Protein AF-A0AAV4RLZ7-F1 (afdb_monomer)

Sequence (232 aa):
MHTAAGLFAGSQSSSNCAFCNEKNHESKNCKLALNLDLQEKTTLLAKKKCCYRCFKTGHMVRQCTNKIKCSQCQRRHYNVMCPELKPVVSTGSDKLVDKAVENSNGKFNTLANPTCSADVLLQTLVVYLYGNDGSFPVRALIDTGSQKSYITKEAVSKMSYEPIRAEDMIHNLFGGVESKQKHHLYKVYASSFQKDYHCSFEAYDQEKICIDIPTAISGPWTKEIEKKGNIS

Mean predicted aligned error: 19.18 Å

Radius of gyration: 24.54 Å; Cα contacts (8 Å, |Δi|>4): 285; chains: 1; bounding box: 57×51×62 Å

Solvent-accessible surface area (backbone atoms only — not comparable to full-atom values): 15257 Å² total; per-residue (Å²): 137,90,82,89,83,80,90,77,86,67,86,68,80,82,59,50,16,60,73,81,60,44,72,90,50,58,54,84,71,42,70,69,46,58,77,45,56,72,65,57,52,50,50,43,28,54,76,66,51,25,13,81,44,78,62,44,64,94,46,50,63,93,71,56,82,74,90,51,59,15,87,87,79,64,44,74,22,45,58,69,70,41,87,82,57,76,68,93,67,89,79,81,89,87,87,84,79,94,80,80,84,86,89,80,98,70,84,79,81,73,93,68,84,88,59,95,83,61,89,85,77,67,54,69,48,61,29,30,36,52,41,82,76,45,75,48,81,42,78,47,76,56,59,93,87,55,96,72,50,72,40,43,48,67,59,35,65,68,25,60,60,69,68,78,48,74,47,83,43,76,47,80,40,92,91,78,46,74,44,80,46,79,32,39,34,29,81,46,36,39,24,42,76,85,63,84,47,75,52,71,49,68,27,29,49,34,91,70,91,71,73,89,76,75,74,82,73,88,48,83,62,52,63,55,42,54,74,68,70,76,73,133

Secondary structure (DSSP, 8-state):
--------------PPPTTT--SSS-GGG-SHHHHS-HHHHHHHHHHTT--TTT--SSS-GGG-------TTT-SSS-GGG-TTS------------------------------TT---PPEEEEEEEEETTEEEEEEEEE-TT-SS-EEEHHHHHHHTPPPSEEEEEEEEETTTEEEEEEEEEEEEEEEETTSS-EEEEEEEEES-SSSPPPP----HHHHHHHHTT---

Organism: NCBI:txid1538125

Foldseek 3Di:
DDDDDDDDPPPDPQQAALQPRHSPDHVLPDPVLLQDDLVSSVVSLVVVCAAQARRDHDDHVVPDPDPDADPPPRDRHRVSNDPPPDRPDDDDDDDDDDDDDDDDPDPPPAPDDPDPPDDPDFDKAWKWWAAPQGTDIDIDTDDPPDPAAADEPVVCVVRVFDFPDKDWDWDQDPPRDIDTDIWTKTWIWIAHPVNPDIDIDIHTYDNDDHDDDDDPDDDPCVVVCVVVVNDD

pLDDT: mean 72.98, std 20.22, range [27.59, 97.62]

Nearest PDB structures (foldseek):
  6kr4-assembly1_A  TM=3.508E-01  e=2.913E+00  Homo sapiens
  5lt2-assembly1_A  TM=2.073E-01  e=9.394E-01  Homo sapiens
  2nz6-assembly1_A  TM=3.499E-01  e=3.482E+00  Homo sapiens
  6uzt-assembly1_A  TM=2.748E-01  e=2.436E+00  Homo sapiens
  7aor-assembly1_k  TM=1.714E-01  e=2.163E+00  Trypanosoma cruzi

Structure (mmCIF, N/CA/C/O backbone):
data_AF-A0AAV4RLZ7-F1
#
_entry.id   AF-A0AAV4RLZ7-F1
#
loop_
_atom_site.group_PDB
_atom_site.id
_atom_site.type_symbol
_atom_site.label_atom_id
_atom_site.label_alt_id
_atom_site.label_comp_id
_atom_site.label_asym_id
_atom_site.label_entity_id
_atom_site.label_seq_id
_atom_site.pdbx_PDB_ins_code
_atom_site.Cartn_x
_atom_site.Cartn_y
_atom_site.Cartn_z
_atom_site.occupancy
_atom_site.B_iso_or_equiv
_atom_site.auth_seq_id
_atom_site.auth_comp_id
_atom_site.auth_asym_id
_atom_site.auth_atom_id
_atom_site.pdbx_PDB_model_num
ATOM 1 N N . MET A 1 1 ? -29.584 32.633 3.665 1.00 35.50 1 MET A N 1
ATOM 2 C CA . MET A 1 1 ? -30.264 31.324 3.583 1.00 35.50 1 MET A CA 1
ATOM 3 C C . MET A 1 1 ? -29.788 30.466 4.740 1.00 35.50 1 MET A C 1
ATOM 5 O O . MET A 1 1 ? -28.589 30.284 4.892 1.00 35.50 1 MET A O 1
ATOM 9 N N . HIS A 1 2 ? -30.720 30.053 5.597 1.00 34.69 2 HIS A N 1
ATOM 10 C CA . HIS A 1 2 ? -30.481 29.182 6.746 1.00 34.69 2 HIS A CA 1
ATOM 11 C C . HIS A 1 2 ? -30.230 27.741 6.299 1.00 34.69 2 HIS A C 1
ATOM 13 O O . HIS A 1 2 ? -30.956 27.273 5.431 1.00 34.69 2 HIS A O 1
ATOM 19 N N . THR A 1 3 ? -29.341 27.027 6.996 1.00 33.44 3 THR A N 1
ATOM 20 C CA . THR A 1 3 ? -29.704 25.724 7.585 1.00 33.44 3 THR A CA 1
ATOM 21 C C . THR A 1 3 ? -28.740 25.359 8.707 1.00 33.44 3 THR A C 1
ATOM 23 O O . THR A 1 3 ? -27.539 25.218 8.500 1.00 33.44 3 THR A O 1
ATOM 26 N N . ALA A 1 4 ? -29.305 25.224 9.905 1.00 38.59 4 ALA A N 1
ATOM 27 C CA . ALA A 1 4 ? -28.685 24.602 11.058 1.00 38.59 4 ALA A CA 1
ATOM 28 C C . ALA A 1 4 ? -28.768 23.073 10.934 1.00 38.59 4 ALA A C 1
ATOM 30 O O . ALA A 1 4 ? -29.800 22.534 10.543 1.00 38.59 4 ALA A O 1
ATOM 31 N N . ALA A 1 5 ? -27.717 22.387 11.363 1.00 40.09 5 ALA A N 1
ATOM 32 C CA . ALA A 1 5 ? -27.779 21.043 11.924 1.00 40.09 5 ALA A CA 1
ATOM 33 C C . ALA A 1 5 ? -26.877 21.117 13.164 1.00 40.09 5 ALA A C 1
ATOM 35 O O . ALA A 1 5 ? -25.742 21.562 13.072 1.00 40.09 5 ALA A O 1
ATOM 36 N N . GLY A 1 6 ? -27.316 20.859 14.386 1.00 32.59 6 GLY A N 1
ATOM 37 C CA . GLY A 1 6 ? -28.298 19.882 14.820 1.00 32.59 6 GLY A CA 1
ATOM 38 C C . GLY A 1 6 ? -27.637 19.180 16.001 1.00 32.59 6 GLY A C 1
ATOM 39 O O . GLY A 1 6 ? -26.794 18.309 15.827 1.00 32.59 6 GLY A O 1
ATOM 40 N N . LEU A 1 7 ? -27.949 19.677 17.193 1.00 31.95 7 LEU A N 1
ATOM 41 C CA . LEU A 1 7 ? -27.493 19.236 1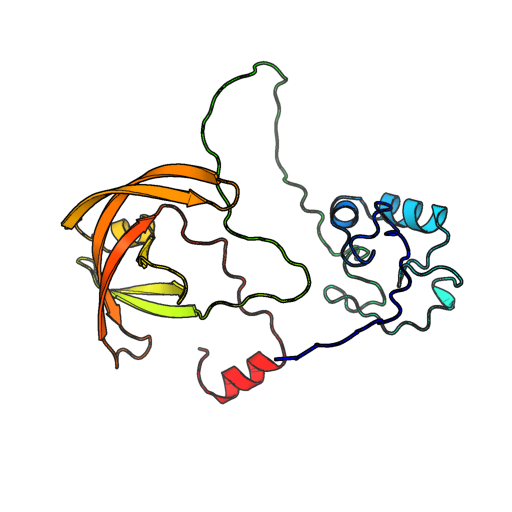8.505 1.00 31.95 7 LEU A CA 1
ATOM 42 C C . LEU A 1 7 ? -27.573 17.705 18.672 1.00 31.95 7 LEU A C 1
ATOM 44 O O . LEU A 1 7 ? -28.664 17.149 18.689 1.00 31.95 7 LEU A O 1
ATOM 48 N N . PHE A 1 8 ? -26.439 17.050 18.930 1.00 34.81 8 PHE A N 1
ATOM 49 C CA . PHE A 1 8 ? -26.409 15.814 19.716 1.00 34.81 8 PHE A CA 1
ATOM 50 C C . PHE A 1 8 ? -25.690 16.098 21.032 1.00 34.81 8 PHE A C 1
ATOM 52 O O . PHE A 1 8 ? -24.512 15.801 21.214 1.00 34.81 8 PHE A O 1
ATOM 59 N N . ALA A 1 9 ? -26.436 16.659 21.983 1.00 36.00 9 ALA A N 1
ATOM 60 C CA . ALA A 1 9 ? -26.130 16.510 23.397 1.00 36.00 9 ALA A CA 1
ATOM 61 C C . ALA A 1 9 ? -26.480 15.070 23.806 1.00 36.00 9 ALA A C 1
ATOM 63 O O . ALA A 1 9 ? -27.465 14.810 24.490 1.00 36.00 9 ALA A O 1
ATOM 64 N N . GLY A 1 10 ? -25.682 14.111 23.335 1.00 31.36 10 GLY A N 1
ATOM 65 C CA . GLY A 1 10 ? -25.599 12.816 23.988 1.00 31.36 10 GLY A CA 1
ATOM 66 C C . GLY A 1 10 ? -24.875 13.051 25.302 1.00 31.36 10 GLY A C 1
ATOM 67 O O . GLY A 1 10 ? -23.730 13.494 25.296 1.00 31.36 10 GLY A O 1
ATOM 68 N N . SER A 1 11 ? -25.549 12.810 26.420 1.00 39.62 11 SER A N 1
ATOM 69 C CA . SER A 1 11 ? -25.012 12.882 27.775 1.00 39.62 11 SER A CA 1
ATOM 70 C C . SER A 1 11 ? -23.837 11.908 27.927 1.00 39.62 11 SER A C 1
ATOM 72 O O . SER A 1 11 ? -23.965 10.802 28.449 1.00 39.62 11 SER A O 1
ATOM 74 N N . GLN A 1 12 ? -22.660 12.302 27.441 1.00 43.75 12 GLN A N 1
ATOM 75 C CA . GLN A 1 12 ? -21.416 11.626 27.746 1.00 43.75 12 GLN A CA 1
ATOM 76 C C . GLN A 1 12 ? -21.111 11.960 29.196 1.00 43.75 12 GLN A C 1
ATOM 78 O O . GLN A 1 12 ? -20.713 13.073 29.530 1.00 43.75 12 GLN A O 1
ATOM 83 N N . SER A 1 13 ? -21.321 10.989 30.079 1.00 43.81 13 SER A N 1
ATOM 84 C CA . SER A 1 13 ? -20.690 10.996 31.388 1.00 43.81 13 SER A CA 1
ATOM 85 C C . SER A 1 13 ? -19.184 11.143 31.160 1.00 43.81 13 SER A C 1
ATOM 87 O O . SER A 1 13 ? -18.512 10.166 30.829 1.00 43.81 13 SER A O 1
ATOM 89 N N . SER A 1 14 ? -18.669 12.366 31.267 1.00 52.28 14 SER A N 1
ATOM 90 C CA . SER A 1 14 ? -17.268 12.716 31.045 1.00 52.28 14 SER A CA 1
ATOM 91 C C . SER A 1 14 ? -16.426 12.229 32.226 1.00 52.28 14 SER A C 1
ATOM 93 O O . SER A 1 14 ? -15.870 13.021 32.989 1.00 52.28 14 SER A O 1
ATOM 95 N N . SER A 1 15 ? -16.404 10.918 32.455 1.00 65.69 15 SER A N 1
ATOM 96 C CA . SER A 1 15 ? -15.531 10.312 33.447 1.00 65.69 15 SER A CA 1
ATOM 97 C C . SER A 1 15 ? -14.136 10.200 32.854 1.00 65.69 15 SER A C 1
ATOM 99 O O . SER A 1 15 ? -13.969 9.609 31.787 1.00 65.69 15 SER A O 1
ATOM 101 N N . ASN A 1 16 ? -13.147 10.735 33.564 1.00 82.81 16 ASN A N 1
ATOM 102 C CA . ASN A 1 16 ? -11.740 10.564 33.230 1.00 82.81 16 ASN A CA 1
ATOM 103 C C . ASN A 1 16 ? -11.408 9.074 33.055 1.00 82.81 16 ASN A C 1
ATOM 105 O O . ASN A 1 16 ? -11.915 8.217 33.785 1.00 82.81 16 ASN A O 1
ATOM 109 N N . CYS A 1 17 ? -10.504 8.775 32.129 1.00 86.50 17 CYS A N 1
ATOM 110 C CA . CYS A 1 17 ? -9.984 7.439 31.918 1.00 86.50 17 CYS A CA 1
ATOM 111 C C . CYS A 1 17 ? -9.436 6.845 33.227 1.00 86.50 17 CYS A C 1
ATOM 113 O O . CYS A 1 17 ? -8.631 7.446 33.952 1.00 86.50 17 CYS A O 1
ATOM 115 N N . ALA A 1 18 ? -9.839 5.610 33.517 1.00 85.81 18 ALA A N 1
ATOM 116 C CA . ALA A 1 18 ? -9.467 4.893 34.728 1.00 85.81 18 ALA A CA 1
ATOM 117 C C . ALA A 1 18 ? -7.972 4.525 34.771 1.00 85.81 18 ALA A C 1
ATOM 119 O O . ALA A 1 18 ? -7.455 4.227 35.844 1.00 85.81 18 ALA A O 1
ATOM 120 N N . PHE A 1 19 ? -7.241 4.667 33.664 1.00 85.94 19 PHE A N 1
ATOM 121 C CA . PHE A 1 19 ? -5.809 4.376 33.591 1.00 85.94 19 PHE A CA 1
ATOM 122 C C . PHE A 1 19 ? -4.955 5.649 33.494 1.00 85.94 19 PHE A C 1
ATOM 124 O O . PHE A 1 19 ? -4.101 5.847 34.349 1.00 85.94 19 PHE A O 1
ATOM 131 N N . CYS A 1 20 ? -5.240 6.560 32.555 1.00 86.25 20 CYS A N 1
ATOM 132 C CA . CYS A 1 20 ? -4.409 7.752 32.311 1.00 86.25 20 CYS A CA 1
ATOM 133 C C . CYS A 1 20 ? -4.987 9.089 32.817 1.00 86.25 20 CYS A C 1
ATOM 135 O O . CYS A 1 20 ? -4.326 10.110 32.700 1.00 86.25 20 CYS A O 1
ATOM 137 N N . ASN A 1 21 ? -6.206 9.106 33.373 1.00 82.50 21 ASN A N 1
ATOM 138 C CA . ASN A 1 21 ? -6.918 10.318 33.820 1.00 82.50 21 ASN A CA 1
ATOM 139 C C . ASN A 1 21 ? -7.313 11.338 32.731 1.00 82.50 21 ASN A C 1
ATOM 141 O O . ASN A 1 21 ? -7.859 12.385 33.073 1.00 82.50 21 ASN A O 1
ATOM 145 N N . GLU A 1 22 ? -7.136 11.041 31.445 1.00 80.06 22 GLU A N 1
ATOM 146 C CA . GLU A 1 22 ? -7.589 11.917 30.353 1.00 80.06 22 GLU A CA 1
ATOM 147 C C . GLU A 1 22 ? -9.090 11.759 30.062 1.00 80.06 22 GLU A C 1
ATOM 149 O O . GLU A 1 22 ? -9.667 10.699 30.301 1.00 80.06 22 GLU A O 1
ATOM 154 N N . LYS A 1 23 ? -9.735 12.795 29.512 1.00 82.44 23 LYS A N 1
ATOM 155 C CA . LYS A 1 23 ? -11.168 12.780 29.139 1.00 82.44 23 LYS A CA 1
ATOM 156 C C . LYS A 1 23 ? -11.420 12.424 27.670 1.00 82.44 23 LYS A C 1
ATOM 158 O O . LYS A 1 2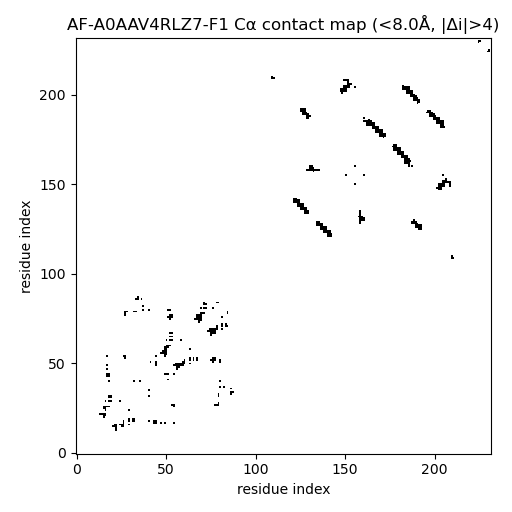3 ? -12.562 12.340 27.239 1.00 82.44 23 LYS A O 1
ATOM 163 N N . ASN A 1 24 ? -10.352 12.211 26.913 1.00 79.69 24 ASN A N 1
ATOM 164 C CA . ASN A 1 24 ? -10.366 12.174 25.451 1.00 79.69 24 ASN A CA 1
ATOM 165 C C . ASN A 1 24 ? -10.800 10.796 24.914 1.00 79.69 24 ASN A C 1
ATOM 167 O O . ASN A 1 24 ? -10.974 10.624 23.712 1.00 79.69 24 ASN A O 1
ATOM 171 N N . HIS A 1 25 ? -10.902 9.791 25.793 1.00 78.56 25 HIS A N 1
ATOM 172 C CA . HIS A 1 25 ? -11.222 8.413 25.439 1.00 78.56 25 HIS A CA 1
ATOM 173 C C . HIS A 1 25 ? -11.849 7.642 26.607 1.00 78.56 25 HIS A C 1
ATOM 175 O O . HIS A 1 25 ? -11.642 7.951 27.781 1.00 78.56 25 HIS A O 1
ATOM 181 N N . GLU A 1 26 ? -12.572 6.570 26.281 1.00 78.38 26 GLU A N 1
ATOM 182 C CA . GLU A 1 26 ? -13.061 5.610 27.271 1.00 78.38 26 GLU A CA 1
ATOM 183 C C . GLU A 1 26 ? -11.930 4.716 27.803 1.00 78.38 26 GLU A C 1
ATOM 185 O O . GLU A 1 26 ? -11.091 4.243 27.039 1.00 78.38 26 GLU A O 1
ATOM 190 N N . SER A 1 27 ? -11.972 4.360 29.093 1.00 83.62 27 SER A N 1
ATOM 191 C CA . SER A 1 27 ? -10.978 3.487 29.747 1.00 83.62 27 SER A CA 1
ATOM 192 C C . SER A 1 27 ? -10.736 2.155 29.024 1.00 83.62 27 SER A C 1
ATOM 194 O O . SER A 1 27 ? -9.627 1.633 29.058 1.00 83.62 27 SER A O 1
ATOM 196 N N . LYS A 1 28 ? -11.755 1.613 28.339 1.00 79.25 28 LYS A N 1
ATOM 197 C CA . LYS A 1 28 ? -11.648 0.376 27.544 1.00 79.25 28 LYS A CA 1
ATOM 198 C C . LYS A 1 28 ? -10.693 0.486 26.346 1.00 79.25 28 LYS A C 1
ATOM 200 O O . LYS A 1 28 ? -10.210 -0.541 25.885 1.00 79.25 28 LYS A O 1
ATOM 205 N N . ASN A 1 29 ? -10.395 1.712 25.914 1.00 76.88 29 ASN A N 1
ATOM 206 C CA . ASN A 1 29 ? -9.559 2.052 24.762 1.00 76.88 29 ASN A CA 1
ATOM 207 C C . ASN A 1 29 ? -8.244 2.753 25.170 1.00 76.88 29 ASN A C 1
ATOM 209 O O . ASN A 1 29 ? -7.604 3.396 24.340 1.00 76.88 29 ASN A O 1
ATOM 213 N N . CYS A 1 30 ? -7.844 2.696 26.447 1.00 80.94 30 CYS A N 1
ATOM 214 C CA . CYS A 1 30 ? -6.651 3.403 26.911 1.00 80.94 30 CYS A CA 1
ATOM 215 C C . CYS A 1 30 ? -5.357 2.738 26.417 1.00 80.94 30 CYS A C 1
ATOM 217 O O . CYS A 1 30 ? -5.070 1.596 26.771 1.00 80.94 30 CYS A O 1
ATOM 219 N N . LYS A 1 31 ? -4.536 3.484 25.662 1.00 79.75 31 LYS A N 1
ATOM 220 C CA . LYS A 1 31 ? -3.241 3.005 25.144 1.00 79.75 31 LYS A CA 1
ATOM 221 C C . LYS A 1 31 ? -2.228 2.721 26.254 1.00 79.75 31 LYS A C 1
ATOM 223 O O . LYS A 1 31 ? -1.553 1.701 26.196 1.00 79.75 31 LYS A O 1
ATOM 228 N N . LEU A 1 32 ? -2.171 3.561 27.295 1.00 80.81 32 LEU A N 1
ATOM 229 C CA . LEU A 1 32 ? -1.295 3.305 28.449 1.00 80.81 32 LEU A CA 1
ATOM 230 C C . LEU A 1 32 ? -1.629 1.965 29.104 1.00 80.81 32 LEU A C 1
ATOM 232 O O . LEU A 1 32 ? -0.739 1.199 29.446 1.00 80.81 32 LEU A O 1
ATOM 236 N N . ALA A 1 33 ? -2.916 1.639 29.201 1.00 77.62 33 ALA A N 1
ATOM 237 C CA . ALA A 1 33 ? -3.362 0.390 29.794 1.00 77.62 33 ALA A CA 1
ATOM 238 C C . ALA A 1 33 ? -2.988 -0.854 28.975 1.00 77.62 33 ALA A C 1
ATOM 240 O O . ALA A 1 33 ? -3.063 -1.950 29.515 1.00 77.62 33 ALA A O 1
ATOM 241 N N . LEU A 1 34 ? -2.590 -0.736 27.704 1.00 75.00 34 LEU A N 1
ATOM 242 C CA . LEU A 1 34 ? -2.058 -1.868 26.933 1.00 75.00 34 LEU A CA 1
ATOM 243 C C . LEU A 1 34 ? -0.610 -2.197 27.316 1.00 75.00 34 LEU A C 1
ATOM 245 O O . LEU A 1 34 ? -0.244 -3.367 27.280 1.00 75.00 34 LEU A O 1
ATOM 249 N N . ASN A 1 35 ? 0.162 -1.187 27.726 1.00 73.31 35 ASN A N 1
ATOM 250 C CA . ASN A 1 35 ? 1.583 -1.317 28.059 1.00 73.31 35 ASN A CA 1
ATOM 251 C C . ASN A 1 35 ? 1.844 -1.615 29.542 1.00 73.31 35 ASN A C 1
ATOM 253 O O . ASN A 1 35 ? 2.959 -1.978 29.894 1.00 73.31 35 ASN A O 1
ATOM 257 N N . LEU A 1 36 ? 0.836 -1.452 30.401 1.00 78.31 36 LEU A N 1
ATOM 258 C CA . LEU A 1 36 ? 0.911 -1.849 31.806 1.00 78.31 36 LEU A CA 1
ATOM 259 C C . LEU A 1 36 ? 0.763 -3.363 31.948 1.00 78.31 36 LEU A C 1
ATOM 261 O O . LEU A 1 36 ? 0.051 -4.007 31.165 1.00 78.31 36 LEU A O 1
ATOM 265 N N . ASP A 1 37 ? 1.355 -3.927 32.992 1.00 79.81 37 ASP A N 1
ATOM 266 C CA . ASP A 1 37 ? 1.076 -5.308 33.358 1.00 79.81 37 ASP A CA 1
ATOM 267 C C . ASP A 1 37 ? -0.333 -5.441 33.985 1.00 79.81 37 ASP A C 1
ATOM 269 O O . ASP A 1 37 ? -1.032 -4.464 34.294 1.00 79.81 37 ASP A O 1
ATOM 273 N N . LEU A 1 38 ? -0.827 -6.673 34.127 1.00 78.94 38 LEU A N 1
ATOM 274 C CA . LEU A 1 38 ? -2.163 -6.901 34.685 1.00 78.94 38 LEU A CA 1
ATOM 275 C C . LEU A 1 38 ? -2.257 -6.452 36.157 1.00 78.94 38 LEU A C 1
ATOM 277 O O . LEU A 1 38 ? -3.320 -6.007 36.597 1.00 78.94 38 LEU A O 1
ATOM 281 N N . GLN A 1 39 ? -1.161 -6.531 36.911 1.00 81.62 39 GLN A N 1
ATOM 282 C CA . GLN A 1 39 ? -1.108 -6.166 38.322 1.00 81.62 39 GLN A CA 1
ATOM 283 C C . GLN A 1 39 ? -1.199 -4.642 38.505 1.00 81.62 39 GLN A C 1
ATOM 285 O O . GLN A 1 39 ? -2.026 -4.160 39.282 1.00 81.62 39 GLN A O 1
ATOM 290 N N . GLU A 1 40 ? -0.465 -3.864 37.724 1.00 82.56 40 GLU A N 1
ATOM 291 C CA . GLU A 1 40 ? -0.522 -2.409 37.630 1.00 82.56 40 GLU A CA 1
ATOM 292 C C . GLU A 1 40 ? -1.918 -1.944 37.218 1.00 82.56 40 GLU A C 1
ATOM 294 O O . GLU A 1 40 ? -2.505 -1.076 37.871 1.00 82.56 40 GLU A O 1
ATOM 299 N N . LYS A 1 41 ? -2.520 -2.581 36.203 1.00 86.12 41 LYS A N 1
ATOM 300 C CA . LYS A 1 41 ? -3.906 -2.294 35.796 1.00 86.12 41 LYS A CA 1
ATOM 301 C C . LYS A 1 41 ? -4.886 -2.515 36.941 1.00 86.12 41 LYS A C 1
ATOM 303 O O . LYS A 1 41 ? -5.720 -1.647 37.208 1.00 86.12 41 LYS A O 1
ATOM 308 N N . THR A 1 42 ? -4.800 -3.654 37.632 1.00 85.69 42 THR A N 1
ATOM 309 C CA . THR A 1 42 ? -5.680 -3.928 38.780 1.00 85.69 42 THR A CA 1
ATOM 310 C C . THR A 1 42 ? -5.461 -2.932 39.915 1.00 85.69 42 THR A C 1
ATOM 312 O O . THR A 1 42 ? -6.439 -2.460 40.491 1.00 85.69 42 THR A O 1
ATOM 315 N N . THR A 1 43 ? -4.217 -2.522 40.168 1.00 86.38 43 THR A N 1
ATOM 316 C CA . THR A 1 43 ? -3.863 -1.536 41.199 1.00 86.38 43 THR A CA 1
ATOM 317 C C . THR A 1 43 ? -4.443 -0.156 40.883 1.00 86.38 43 THR A C 1
ATOM 319 O O . THR A 1 43 ? -5.045 0.480 41.751 1.00 86.38 43 THR A O 1
ATOM 322 N N . LEU A 1 44 ? -4.347 0.300 39.630 1.00 87.00 44 LEU A N 1
ATOM 323 C CA . LEU A 1 44 ? -4.927 1.573 39.189 1.00 87.00 44 LEU A CA 1
ATOM 324 C C . LEU A 1 44 ? -6.453 1.584 39.311 1.00 87.00 44 LEU A C 1
ATOM 326 O O . LEU A 1 44 ? -7.035 2.555 39.805 1.00 87.00 44 LEU A O 1
ATOM 330 N N . LEU A 1 45 ? -7.108 0.494 38.906 1.00 87.62 45 LEU A N 1
ATOM 331 C CA . LEU A 1 45 ? -8.558 0.362 39.024 1.00 87.62 45 LEU A CA 1
ATOM 332 C C . LEU A 1 45 ? -9.005 0.260 40.489 1.00 87.62 45 LEU A C 1
ATOM 334 O O . LEU A 1 45 ? -10.030 0.843 40.845 1.00 87.62 45 LEU A O 1
ATOM 338 N N . ALA A 1 46 ? -8.231 -0.421 41.342 1.00 86.38 46 ALA A N 1
ATOM 339 C CA . ALA A 1 46 ? -8.485 -0.526 42.777 1.00 86.38 46 ALA A CA 1
ATOM 340 C C . ALA A 1 46 ? -8.401 0.848 43.449 1.00 86.38 46 ALA A C 1
ATOM 342 O O . ALA A 1 46 ? -9.323 1.248 44.163 1.00 86.38 46 ALA A O 1
ATOM 343 N N . LYS A 1 47 ? -7.346 1.617 43.141 1.00 87.12 47 LYS A N 1
ATOM 344 C CA . LYS A 1 47 ? -7.141 2.983 43.647 1.00 87.12 47 LYS A CA 1
ATOM 345 C C . LYS A 1 47 ? -8.312 3.904 43.301 1.00 87.12 47 LYS A C 1
ATOM 347 O O . LYS A 1 47 ? -8.700 4.737 44.114 1.00 87.12 47 LYS A O 1
ATOM 352 N N . LYS A 1 48 ? -8.907 3.731 42.117 1.00 84.50 48 LYS A N 1
ATOM 353 C CA . LYS A 1 48 ? -10.067 4.510 41.649 1.00 84.50 48 LYS A CA 1
ATOM 354 C C . LYS A 1 48 ? -11.426 3.893 41.999 1.00 84.50 48 LYS A C 1
ATOM 356 O O . LYS A 1 48 ? -12.450 4.447 41.612 1.00 84.50 48 LYS A O 1
ATOM 361 N N . LYS A 1 49 ? -11.458 2.770 42.731 1.00 85.56 49 LYS A N 1
ATOM 362 C CA . LYS A 1 49 ? -12.681 2.024 43.087 1.00 85.56 49 LYS A CA 1
ATOM 363 C C . LYS A 1 49 ? -13.557 1.699 41.863 1.00 85.56 49 LYS A C 1
ATOM 365 O O . LYS A 1 49 ? -14.787 1.731 41.927 1.00 85.56 49 LYS A O 1
ATOM 370 N N . CYS A 1 50 ? -12.915 1.396 40.737 1.00 88.75 50 CYS A N 1
ATOM 371 C CA . CYS A 1 50 ? -13.578 1.020 39.495 1.00 88.75 50 CYS A CA 1
ATOM 372 C C . CYS A 1 50 ? -13.791 -0.494 39.427 1.00 88.75 50 CYS A C 1
ATOM 374 O O . CYS A 1 50 ? -12.931 -1.288 39.805 1.00 88.75 50 CYS A O 1
ATOM 376 N N . CYS A 1 51 ? -14.913 -0.913 38.849 1.00 86.62 51 CYS A N 1
ATOM 377 C 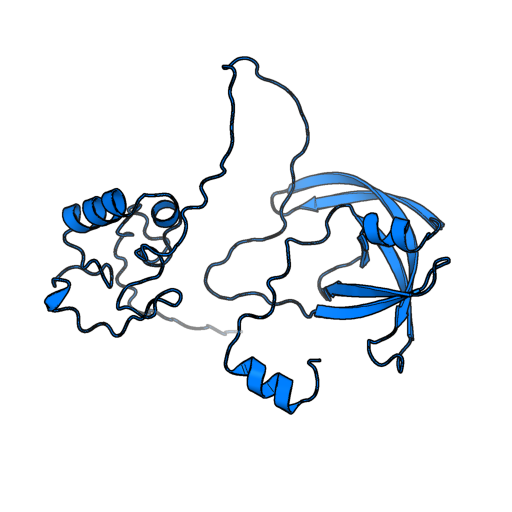CA . CYS A 1 51 ? -15.147 -2.307 38.514 1.00 86.62 51 CYS A CA 1
ATOM 378 C C . CYS A 1 51 ? -14.117 -2.795 37.482 1.00 86.62 51 CYS A C 1
ATOM 380 O O . CYS A 1 51 ? -14.006 -2.231 36.394 1.00 86.62 51 CYS A O 1
ATOM 382 N N . TYR A 1 52 ? -13.428 -3.902 37.768 1.00 86.38 52 TYR A N 1
ATOM 383 C CA . TYR A 1 52 ? -12.403 -4.461 36.872 1.00 86.38 52 TYR A CA 1
ATOM 384 C C . TYR A 1 52 ? -12.945 -4.997 35.541 1.00 86.38 52 TYR A C 1
ATOM 386 O O . TYR A 1 52 ? -12.174 -5.255 34.623 1.00 86.38 52 TYR A O 1
ATOM 394 N N . ARG A 1 53 ? -14.269 -5.166 35.419 1.00 87.19 53 ARG A N 1
ATOM 395 C CA . ARG A 1 53 ? -14.906 -5.621 34.175 1.00 87.19 53 ARG A CA 1
ATOM 396 C C . ARG A 1 53 ? -15.271 -4.474 33.250 1.00 87.19 53 ARG A C 1
ATOM 398 O O . ARG A 1 53 ? -15.038 -4.583 32.055 1.00 87.19 53 ARG A O 1
ATOM 405 N N . CYS A 1 54 ? -15.886 -3.423 33.794 1.00 84.69 54 CYS A N 1
ATOM 406 C CA . CYS A 1 54 ? -16.508 -2.360 33.002 1.00 84.69 54 CYS A CA 1
ATOM 407 C C . CYS A 1 54 ? -15.892 -0.970 33.210 1.00 84.69 54 CYS A C 1
ATOM 409 O O . CYS A 1 54 ? -16.319 -0.025 32.552 1.00 84.69 54 CYS A O 1
ATOM 411 N N . PHE A 1 55 ? -14.935 -0.844 34.132 1.00 87.81 55 PHE A N 1
ATOM 412 C CA . PHE A 1 55 ? -14.227 0.383 34.515 1.00 87.81 55 PHE A CA 1
ATOM 413 C C . PHE A 1 55 ? -15.094 1.510 35.087 1.00 87.81 55 PHE A C 1
ATOM 415 O O . PHE A 1 55 ? -14.590 2.608 35.314 1.00 87.81 55 PHE A O 1
ATOM 422 N N . LYS A 1 56 ? -16.372 1.240 35.376 1.00 84.25 56 LYS A N 1
ATOM 423 C CA . LYS A 1 56 ? -17.278 2.180 36.049 1.00 84.25 56 LYS A CA 1
ATOM 424 C C . LYS A 1 56 ? -17.171 2.051 37.569 1.00 84.25 56 LYS A C 1
ATOM 426 O O . LYS A 1 56 ? -16.906 0.964 38.084 1.00 84.25 56 LYS A O 1
ATOM 431 N N . THR A 1 57 ? -17.401 3.150 38.273 1.00 85.12 57 THR A N 1
ATOM 432 C CA . THR A 1 57 ? -17.510 3.194 39.737 1.00 85.12 57 THR A CA 1
ATOM 433 C C . THR A 1 57 ? -18.921 2.797 40.198 1.00 85.12 57 THR A C 1
ATOM 435 O O . THR A 1 57 ? -19.822 2.578 39.385 1.00 85.12 57 THR A O 1
ATOM 438 N N . GLY A 1 58 ? -19.113 2.651 41.512 1.00 84.19 58 GLY A N 1
ATOM 439 C CA . GLY A 1 58 ? -20.429 2.406 42.123 1.00 84.19 58 GLY A CA 1
ATOM 440 C C . GLY A 1 58 ? -20.841 0.936 42.254 1.00 84.19 58 GLY A C 1
ATOM 441 O O . GLY A 1 58 ? -21.897 0.657 42.807 1.00 84.19 58 GLY A O 1
ATOM 442 N N . HIS A 1 59 ? -20.024 -0.012 41.785 1.00 87.00 59 HIS A N 1
ATOM 443 C CA . HIS A 1 59 ? -20.255 -1.444 41.998 1.00 87.00 59 HIS A CA 1
ATOM 444 C C . HIS A 1 59 ? -18.957 -2.255 41.935 1.00 87.00 59 HIS A C 1
ATOM 446 O O . HIS A 1 59 ? -17.984 -1.865 41.286 1.00 87.00 59 HIS A O 1
ATOM 452 N N . MET A 1 60 ? -18.962 -3.429 42.571 1.00 83.62 60 MET A N 1
ATOM 453 C CA . MET A 1 60 ? -17.865 -4.395 42.480 1.00 83.62 60 MET A CA 1
ATOM 454 C C . MET A 1 60 ? -18.055 -5.365 41.307 1.00 83.62 60 MET A C 1
ATOM 456 O O . MET A 1 60 ? -19.152 -5.545 40.781 1.00 83.62 60 MET A O 1
ATOM 460 N N . VAL A 1 61 ? -16.988 -6.083 40.946 1.00 83.25 61 VAL A N 1
ATOM 461 C CA . VAL A 1 61 ? -16.982 -7.099 39.875 1.00 83.25 61 VAL A CA 1
ATOM 462 C C . VAL A 1 61 ? -18.117 -8.123 40.009 1.00 83.25 61 VAL A C 1
ATOM 464 O O . VAL A 1 61 ? -18.724 -8.496 39.003 1.00 83.25 61 VAL A O 1
ATOM 467 N N . ARG A 1 62 ? -18.427 -8.554 41.240 1.00 83.56 62 ARG A N 1
ATOM 468 C CA . ARG A 1 62 ? -19.494 -9.528 41.539 1.00 83.56 62 ARG A CA 1
ATOM 469 C C . ARG A 1 62 ? -20.899 -8.999 41.230 1.00 83.56 62 ARG A C 1
ATOM 471 O O . ARG A 1 62 ? -21.764 -9.781 40.868 1.00 83.56 62 ARG A O 1
ATOM 478 N N . GLN A 1 63 ? -21.093 -7.686 41.318 1.00 83.62 63 GLN A N 1
ATOM 479 C CA . GLN A 1 63 ? -22.367 -6.993 41.092 1.00 83.62 63 GLN A CA 1
ATOM 480 C C . GLN A 1 63 ? -22.444 -6.360 39.693 1.00 83.62 63 GLN A C 1
ATOM 482 O O . GLN A 1 63 ? -23.378 -5.629 39.379 1.00 83.62 63 GLN A O 1
ATOM 487 N N . CYS A 1 64 ? -21.447 -6.607 38.838 1.00 87.62 64 CYS A N 1
ATOM 488 C CA . CYS A 1 64 ? -21.407 -6.027 37.506 1.00 87.62 64 CYS A CA 1
ATOM 489 C C . CYS A 1 64 ? -22.416 -6.717 36.580 1.00 87.62 64 CYS A C 1
ATOM 491 O O . CYS A 1 64 ? -22.230 -7.874 36.199 1.00 87.62 64 CYS A O 1
ATOM 493 N N . THR A 1 65 ? -23.445 -5.975 36.176 1.00 85.81 65 THR A N 1
ATOM 494 C CA . THR A 1 65 ? -24.486 -6.407 35.227 1.00 85.81 65 THR A CA 1
ATOM 495 C C . THR A 1 65 ? -24.091 -6.202 33.763 1.00 85.81 65 THR A C 1
ATOM 497 O O . THR A 1 65 ? -24.829 -6.591 32.857 1.00 85.81 65 THR A O 1
ATOM 500 N N . ASN A 1 66 ? -22.923 -5.604 33.505 1.00 80.38 66 ASN A N 1
ATOM 501 C CA . ASN A 1 66 ? -22.481 -5.292 32.153 1.00 80.38 66 ASN A CA 1
ATOM 502 C C . ASN A 1 66 ? -22.148 -6.577 31.366 1.00 80.38 66 ASN A C 1
ATOM 504 O O . ASN A 1 66 ? -21.345 -7.402 31.809 1.00 80.38 66 ASN A O 1
ATOM 508 N N . LYS A 1 67 ? -22.755 -6.735 30.183 1.00 83.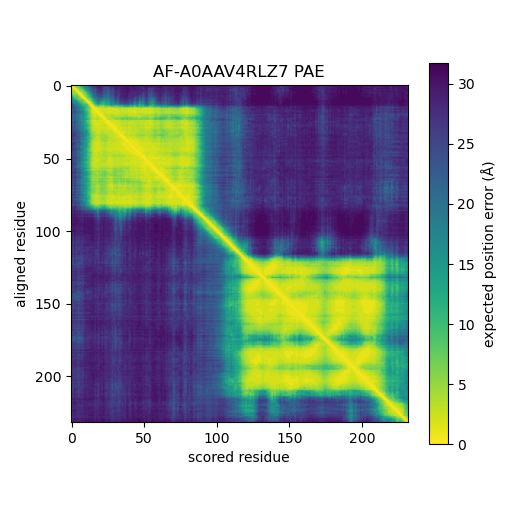88 67 LYS A N 1
ATOM 509 C CA . LYS A 1 67 ? -22.677 -7.936 29.331 1.00 83.88 67 LYS A CA 1
ATOM 510 C C . LYS A 1 67 ? -21.422 -7.950 28.440 1.00 83.88 67 LYS A C 1
ATOM 512 O O . LYS A 1 67 ? -21.500 -8.259 27.257 1.00 83.88 67 LYS A O 1
ATOM 517 N N . ILE A 1 68 ? -20.263 -7.610 29.003 1.00 82.25 68 ILE A N 1
ATOM 518 C CA . ILE A 1 68 ? -18.984 -7.568 28.274 1.00 82.25 68 ILE A CA 1
ATOM 519 C C . ILE A 1 68 ? -18.442 -8.990 28.097 1.00 82.25 68 ILE A C 1
ATOM 521 O O . ILE A 1 68 ? -18.444 -9.777 29.049 1.00 82.25 68 ILE A O 1
ATOM 525 N N . LYS A 1 69 ? -17.926 -9.293 26.903 1.00 77.00 69 LYS A N 1
ATOM 526 C CA . LYS A 1 69 ? -17.167 -10.510 26.596 1.00 77.00 69 LYS A CA 1
ATOM 527 C C . LYS A 1 69 ? -15.842 -10.132 25.938 1.00 77.00 69 LYS A C 1
ATOM 529 O O . LYS A 1 69 ? -15.829 -9.330 25.008 1.00 77.00 69 LYS A O 1
ATOM 534 N N . CYS A 1 70 ? -14.750 -10.701 26.432 1.00 72.94 70 CYS A N 1
ATOM 535 C CA . CYS A 1 70 ? -13.430 -10.553 25.838 1.00 72.94 70 CYS A CA 1
ATOM 536 C C . CYS A 1 70 ? -13.389 -11.274 24.492 1.00 72.94 70 CYS A C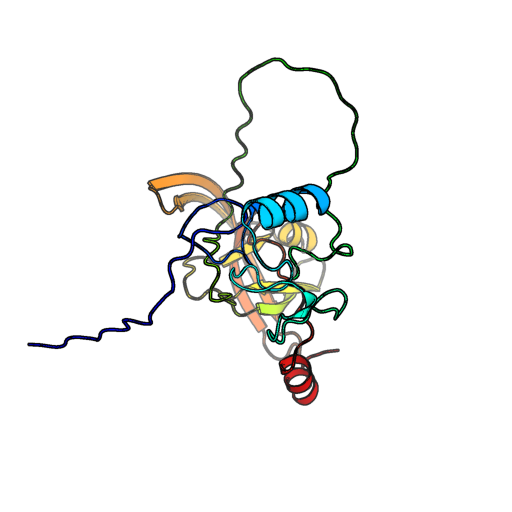 1
ATOM 538 O O . CYS A 1 70 ? -13.802 -12.428 24.415 1.00 72.94 70 CYS A O 1
ATOM 540 N N . SER A 1 71 ? -12.856 -10.638 23.450 1.00 74.94 71 SER A N 1
ATOM 541 C CA . SER A 1 71 ? -12.746 -11.286 22.140 1.00 74.94 71 SER A CA 1
ATOM 542 C C . SER A 1 71 ? -11.681 -12.387 22.110 1.00 74.94 71 SER A C 1
ATOM 544 O O . SER A 1 71 ? -11.783 -13.283 21.283 1.00 74.94 71 SER A O 1
ATOM 546 N N . GLN A 1 72 ? -10.695 -12.336 23.014 1.00 70.62 72 GLN A N 1
ATOM 547 C CA . GLN A 1 72 ? -9.591 -13.300 23.083 1.00 70.62 72 GLN A CA 1
ATOM 548 C C . GLN A 1 72 ? -9.999 -14.580 23.819 1.00 70.62 72 GLN A C 1
ATOM 550 O O . GLN A 1 72 ? -9.998 -15.656 23.238 1.00 70.62 72 GLN A O 1
ATOM 555 N N . CYS A 1 73 ? -10.435 -14.463 25.078 1.00 72.00 73 CYS A N 1
ATOM 556 C CA . CYS A 1 73 ? -10.711 -15.630 25.927 1.00 72.00 73 CYS A CA 1
ATOM 557 C C . CYS A 1 73 ? -12.205 -15.875 26.197 1.00 72.00 73 CYS A C 1
ATOM 559 O O . CYS A 1 73 ? -12.564 -16.750 26.983 1.00 72.00 73 CYS A O 1
ATOM 561 N N . GLN A 1 74 ? -13.100 -15.059 25.621 1.00 76.69 74 GLN A N 1
ATOM 562 C CA . GLN A 1 74 ? -14.563 -15.142 25.784 1.00 76.69 74 GLN A CA 1
ATOM 563 C C . GLN A 1 74 ? -15.084 -14.965 27.228 1.00 76.69 74 GLN A C 1
ATOM 565 O O . GLN A 1 74 ? -16.287 -15.070 27.485 1.00 76.69 74 GLN A O 1
ATOM 570 N N . ARG A 1 75 ? -14.212 -14.625 28.191 1.00 76.25 75 ARG A N 1
ATOM 571 C CA . ARG A 1 75 ? -14.578 -14.341 29.592 1.00 76.25 75 ARG A CA 1
ATOM 572 C C . ARG A 1 75 ? -15.093 -12.906 29.771 1.00 76.25 75 ARG A C 1
ATOM 574 O O . ARG A 1 75 ? -14.971 -12.052 28.898 1.00 76.25 75 ARG A O 1
ATOM 581 N N . ARG A 1 76 ? -15.688 -12.619 30.936 1.00 81.06 76 ARG A N 1
ATOM 582 C CA . ARG A 1 76 ? -16.324 -11.322 31.244 1.00 81.06 76 ARG A CA 1
ATOM 583 C C . ARG A 1 76 ? -15.316 -10.244 31.665 1.00 81.06 76 ARG A C 1
ATOM 585 O O . ARG A 1 76 ? -15.174 -9.986 32.861 1.00 81.06 76 ARG A O 1
ATOM 592 N N . HIS A 1 77 ? -14.644 -9.625 30.698 1.00 83.62 77 HIS A N 1
ATOM 593 C CA . HIS A 1 77 ? -13.801 -8.430 30.856 1.00 83.62 77 HIS A CA 1
ATOM 594 C C . HIS A 1 77 ? -13.538 -7.762 29.496 1.00 83.62 77 HIS A C 1
ATOM 596 O O . HIS A 1 77 ? -13.702 -8.397 28.456 1.00 83.62 77 HIS A O 1
ATOM 602 N N . TYR A 1 78 ? -13.113 -6.496 29.495 1.00 83.25 78 TYR A N 1
ATOM 603 C CA . TYR A 1 78 ? -12.561 -5.869 28.290 1.00 83.25 78 TYR A CA 1
ATOM 604 C C . TYR A 1 78 ? -11.188 -6.446 27.947 1.00 83.25 78 TYR A C 1
ATOM 606 O O . TYR A 1 78 ? -10.426 -6.781 28.852 1.00 83.25 78 TYR A O 1
ATOM 614 N N . ASN A 1 79 ? -10.852 -6.483 26.654 1.00 79.12 79 ASN A N 1
ATOM 615 C CA . ASN A 1 79 ? -9.586 -7.020 26.148 1.00 79.12 79 ASN A CA 1
ATOM 616 C C . ASN A 1 79 ? -8.370 -6.486 26.908 1.00 79.12 79 ASN A C 1
ATOM 618 O O . ASN A 1 79 ? -7.527 -7.275 27.288 1.00 79.12 79 ASN A O 1
ATOM 622 N N . VAL A 1 80 ? -8.328 -5.193 27.240 1.00 79.56 80 VAL A N 1
ATOM 623 C CA . VAL A 1 80 ? -7.223 -4.567 27.992 1.00 79.56 80 VAL A CA 1
ATOM 624 C C . VAL A 1 80 ? -6.881 -5.247 29.338 1.00 79.56 80 VAL A C 1
ATOM 626 O O . VAL A 1 80 ? -5.756 -5.125 29.815 1.00 79.56 80 VAL A O 1
ATOM 629 N N . MET A 1 81 ? -7.819 -5.999 29.928 1.00 84.06 81 MET A N 1
ATOM 630 C CA . MET A 1 81 ? -7.649 -6.786 31.164 1.00 84.06 81 MET A CA 1
ATOM 631 C C . MET A 1 81 ? -7.472 -8.293 30.916 1.00 84.06 81 MET A C 1
ATOM 633 O O . MET A 1 81 ? -7.559 -9.082 31.856 1.00 84.06 81 MET A O 1
ATOM 637 N N . CYS A 1 82 ? -7.299 -8.723 29.667 1.00 80.81 82 CYS A N 1
ATOM 638 C CA . CYS A 1 82 ? -7.175 -10.131 29.321 1.00 80.81 82 CYS A CA 1
ATOM 639 C C . CYS A 1 82 ? -5.760 -10.642 29.645 1.00 80.81 82 CYS A C 1
ATOM 641 O O . CYS A 1 82 ? -4.801 -10.109 29.090 1.00 80.81 82 CYS A O 1
ATOM 643 N N . PRO A 1 83 ? -5.608 -11.688 30.479 1.00 74.38 83 PRO A N 1
ATOM 644 C CA . PRO A 1 83 ? -4.300 -12.284 30.775 1.00 74.38 83 PRO A CA 1
ATOM 645 C C . PRO A 1 83 ? -3.665 -12.993 29.570 1.00 74.38 83 PRO A C 1
ATOM 647 O O . PRO A 1 83 ? -2.460 -13.199 29.543 1.00 74.38 83 PRO A O 1
ATOM 650 N N . GLU A 1 84 ? -4.486 -13.394 28.594 1.00 70.19 84 GLU A N 1
ATOM 651 C CA . GLU A 1 84 ? -4.060 -14.112 27.384 1.00 70.19 84 GLU A CA 1
ATOM 652 C C . GLU A 1 84 ? -3.631 -13.155 26.261 1.00 70.19 84 GLU A C 1
ATOM 654 O O . GLU A 1 84 ? -3.098 -13.593 25.241 1.00 70.19 84 GLU A O 1
ATOM 659 N N . LEU A 1 85 ? -3.816 -11.840 26.445 1.00 66.56 85 LEU A N 1
ATOM 660 C CA . LEU A 1 85 ? -3.134 -10.869 25.603 1.00 66.56 85 LEU A CA 1
ATOM 661 C C . LEU A 1 85 ? -1.653 -10.901 25.952 1.00 66.56 85 LEU A C 1
ATOM 663 O O . LEU A 1 85 ? -1.248 -10.433 27.016 1.00 66.56 85 LEU A O 1
ATOM 667 N N . LYS A 1 86 ? -0.849 -11.439 25.033 1.00 53.44 86 LYS A N 1
ATOM 668 C CA . LYS A 1 86 ? 0.604 -11.333 25.120 1.00 53.44 86 LYS A CA 1
ATOM 669 C C . LYS A 1 86 ? 0.955 -9.841 25.196 1.00 53.44 86 LYS A C 1
ATOM 671 O O . LYS A 1 86 ? 0.566 -9.105 24.283 1.00 53.44 86 LYS A O 1
ATOM 676 N N . PRO A 1 87 ? 1.641 -9.369 26.253 1.00 46.97 87 PRO A N 1
ATOM 677 C CA . PRO A 1 87 ? 2.234 -8.046 26.206 1.00 46.97 87 PRO A CA 1
ATOM 678 C C . PRO A 1 87 ? 3.161 -8.012 24.990 1.00 46.97 87 PRO A C 1
ATOM 680 O O . PRO A 1 87 ? 3.856 -8.992 24.708 1.00 46.97 87 PRO A O 1
ATOM 683 N N . VAL A 1 88 ? 3.133 -6.912 24.237 1.00 42.62 88 VAL A N 1
ATOM 684 C CA . VAL A 1 88 ? 4.101 -6.665 23.163 1.00 42.62 88 VAL A CA 1
ATOM 685 C C . VAL A 1 88 ? 5.437 -6.385 23.847 1.00 42.62 88 VAL A C 1
ATOM 687 O O . VAL A 1 88 ? 5.841 -5.242 24.021 1.00 42.62 88 VAL A O 1
ATOM 690 N N . VAL A 1 89 ? 6.078 -7.440 24.340 1.00 32.56 89 VAL A N 1
ATOM 691 C CA . VAL A 1 89 ? 7.452 -7.403 24.816 1.00 32.56 89 VAL A CA 1
ATOM 692 C C . VAL A 1 89 ? 8.288 -7.900 23.656 1.00 32.56 89 VAL A C 1
ATOM 694 O O . VAL A 1 89 ? 8.292 -9.082 23.319 1.00 32.56 89 VAL A O 1
ATOM 697 N N . SER A 1 90 ? 8.949 -6.950 23.011 1.00 44.78 90 SER A N 1
ATOM 698 C CA . SER A 1 90 ? 10.115 -7.188 22.177 1.00 44.78 90 SER A CA 1
ATOM 699 C C . SER A 1 90 ? 11.136 -7.997 22.985 1.00 44.78 90 SER A C 1
ATOM 701 O O . SER A 1 90 ? 11.609 -7.531 24.019 1.00 44.78 90 SER A O 1
ATOM 703 N N . THR A 1 91 ? 11.482 -9.201 22.542 1.00 27.59 91 THR A N 1
ATOM 704 C CA . THR A 1 91 ? 12.542 -10.033 23.145 1.00 27.59 91 THR A CA 1
ATOM 705 C C . THR A 1 91 ? 13.294 -10.746 22.015 1.00 27.59 91 THR A C 1
ATOM 707 O O . THR A 1 91 ? 12.620 -11.378 21.204 1.00 27.59 91 THR A O 1
ATOM 710 N N . GLY A 1 92 ? 14.630 -10.702 21.868 1.00 31.61 92 GLY A N 1
ATOM 711 C CA . GLY A 1 92 ? 15.729 -10.152 22.703 1.00 31.61 92 GLY A CA 1
ATOM 712 C C . GLY A 1 92 ? 16.729 -9.292 21.890 1.00 31.61 92 GLY A C 1
ATOM 713 O O . GLY A 1 92 ? 16.669 -9.315 20.665 1.00 31.61 92 GLY A O 1
ATOM 714 N N . SER A 1 93 ? 17.536 -8.372 22.456 1.00 37.25 93 SER A N 1
ATOM 715 C CA . SER A 1 93 ? 18.464 -8.369 23.628 1.00 37.25 93 SER A CA 1
ATOM 716 C C . SER A 1 93 ? 19.773 -9.117 23.302 1.00 37.25 93 SER A C 1
ATOM 718 O O . SER A 1 93 ? 19.696 -10.261 22.879 1.00 37.25 93 SER A O 1
ATOM 720 N N . ASP A 1 94 ? 20.978 -8.526 23.350 1.00 33.00 94 ASP A N 1
ATOM 721 C CA . ASP A 1 94 ? 21.587 -7.834 24.498 1.00 33.00 94 ASP A CA 1
ATOM 722 C C . ASP A 1 94 ? 22.404 -6.550 24.209 1.00 33.00 94 ASP A C 1
ATOM 724 O O . ASP A 1 94 ? 22.744 -6.199 23.084 1.00 33.00 94 ASP A O 1
ATOM 728 N N . LYS A 1 95 ? 22.654 -5.842 25.317 1.00 39.38 95 LYS A N 1
ATOM 729 C CA . LYS A 1 95 ? 22.974 -4.423 25.524 1.00 39.38 95 LYS A CA 1
ATOM 730 C C . LYS A 1 95 ? 24.464 -4.086 25.422 1.00 39.38 95 LYS A C 1
ATOM 732 O O . LYS A 1 95 ? 25.270 -4.841 25.948 1.00 39.38 95 LYS A O 1
ATOM 737 N N .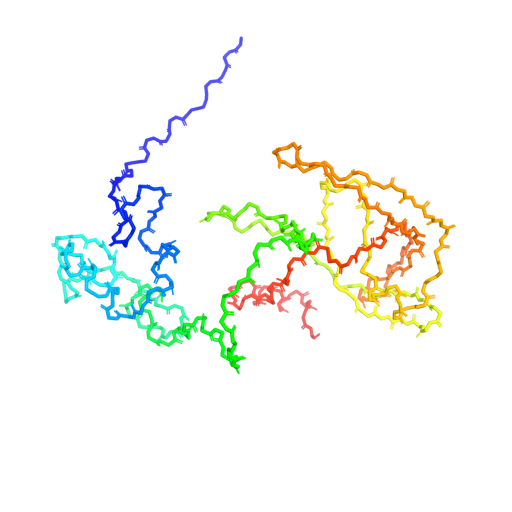 LEU A 1 96 ? 24.780 -2.851 25.012 1.00 33.94 96 LEU A N 1
ATOM 738 C CA . LEU A 1 96 ? 25.758 -1.994 25.703 1.00 33.94 96 LEU A CA 1
ATOM 739 C C . LEU A 1 96 ? 25.310 -0.519 25.663 1.00 33.94 96 LEU A C 1
ATOM 741 O O . LEU A 1 96 ? 24.487 -0.117 24.849 1.00 33.94 96 LEU A O 1
ATOM 745 N N . VAL A 1 97 ? 25.802 0.210 26.658 1.00 35.09 97 VAL A N 1
ATOM 746 C CA . VAL A 1 97 ? 25.279 1.417 27.314 1.00 35.09 97 VAL A CA 1
ATOM 747 C C . VAL A 1 97 ? 25.428 2.708 26.494 1.00 35.09 97 VAL A C 1
ATOM 749 O O . VAL A 1 97 ? 26.355 2.846 25.703 1.00 35.09 97 VAL A O 1
ATOM 752 N N . ASP A 1 98 ? 24.517 3.649 26.769 1.00 43.44 98 ASP A N 1
ATOM 753 C CA . ASP A 1 98 ? 24.520 5.085 26.456 1.00 43.44 98 ASP A CA 1
ATOM 754 C C . ASP A 1 98 ? 25.869 5.707 26.046 1.00 43.44 98 ASP A C 1
ATOM 756 O O . ASP A 1 98 ? 26.798 5.785 26.854 1.00 43.44 98 ASP A O 1
ATOM 760 N N . LYS A 1 99 ? 25.906 6.304 24.845 1.00 33.69 99 LYS A N 1
ATOM 761 C CA . LYS A 1 99 ? 26.267 7.720 24.607 1.00 33.69 99 LYS A CA 1
ATOM 762 C C . LYS A 1 99 ? 26.193 8.079 23.114 1.00 33.69 99 LYS A C 1
ATOM 764 O O . LYS A 1 99 ? 26.468 7.240 22.268 1.00 33.69 99 LYS A O 1
ATOM 769 N N . ALA A 1 100 ? 25.930 9.369 22.872 1.00 28.92 100 ALA A N 1
ATOM 770 C CA . ALA A 1 100 ? 25.808 10.094 21.595 1.00 28.92 100 ALA A CA 1
ATOM 771 C C . ALA A 1 100 ? 24.418 9.936 20.943 1.00 28.92 100 ALA A C 1
ATOM 773 O O . ALA A 1 100 ? 24.036 8.865 20.498 1.00 28.92 100 ALA A O 1
ATOM 774 N N . VAL A 1 101 ? 23.507 10.912 21.043 1.00 43.19 101 VAL A N 1
ATOM 775 C CA . VAL A 1 101 ? 23.523 12.210 20.335 1.00 43.19 101 VAL A CA 1
ATOM 776 C C . VAL A 1 101 ? 23.995 12.060 18.888 1.00 43.19 101 VAL A C 1
ATOM 778 O O . VAL A 1 101 ? 25.144 11.733 18.634 1.00 43.19 101 VAL A O 1
ATOM 781 N N . GLU A 1 102 ? 23.061 12.396 17.997 1.00 36.78 102 GLU A N 1
ATOM 782 C CA . GLU A 1 102 ? 23.210 12.685 16.571 1.00 36.78 102 GLU A CA 1
ATOM 783 C C . GLU A 1 102 ? 23.215 11.525 15.554 1.00 36.78 102 GLU A C 1
ATOM 785 O O . GLU A 1 102 ? 24.129 10.721 15.429 1.00 36.78 102 GLU A O 1
ATOM 790 N N . ASN A 1 103 ? 22.182 11.618 14.705 1.00 38.88 103 ASN A N 1
ATOM 791 C CA . ASN A 1 103 ? 22.223 11.427 13.258 1.00 38.88 103 ASN A CA 1
ATOM 792 C C . ASN A 1 103 ? 22.049 10.002 12.696 1.00 38.88 103 ASN A C 1
ATOM 794 O O . ASN A 1 103 ? 22.996 9.317 12.326 1.00 38.88 103 ASN A O 1
ATOM 798 N N . SER A 1 104 ? 20.789 9.622 12.462 1.00 32.00 104 SER A N 1
ATOM 799 C CA . SER A 1 104 ? 20.414 8.895 11.240 1.00 32.00 104 SER A CA 1
ATOM 800 C C . SER A 1 104 ? 18.965 9.211 10.841 1.00 32.00 104 SER A C 1
ATOM 802 O O . SER A 1 104 ? 17.988 8.865 11.504 1.00 32.00 104 SER A O 1
ATOM 804 N N . ASN A 1 105 ? 18.856 9.952 9.739 1.00 37.81 105 ASN A N 1
ATOM 805 C CA . ASN A 1 105 ? 17.634 10.407 9.086 1.00 37.81 105 ASN A CA 1
ATOM 806 C C . ASN A 1 105 ? 16.844 9.243 8.472 1.00 37.81 105 ASN A C 1
ATOM 808 O O . ASN A 1 105 ? 16.982 8.942 7.290 1.00 37.81 105 ASN A O 1
ATOM 812 N N . GLY A 1 106 ? 15.960 8.635 9.256 1.00 38.47 106 GLY A N 1
ATOM 813 C CA . GLY A 1 106 ? 14.993 7.654 8.767 1.00 38.47 106 GLY A CA 1
ATOM 814 C C . GLY A 1 106 ? 13.622 7.855 9.398 1.00 38.47 106 GLY A C 1
ATOM 815 O O . GLY A 1 106 ? 13.123 6.964 10.079 1.00 38.47 106 GLY A O 1
ATOM 816 N N . LYS A 1 107 ? 13.010 9.035 9.224 1.00 36.72 107 LYS A N 1
ATOM 817 C CA . LYS A 1 107 ? 11.607 9.247 9.613 1.00 36.72 107 LYS A CA 1
ATOM 818 C C . LYS A 1 107 ? 10.712 8.384 8.720 1.00 36.72 107 LYS A C 1
ATOM 820 O O . LYS A 1 107 ? 10.371 8.779 7.609 1.00 36.72 107 LYS A O 1
ATOM 825 N N . PHE A 1 108 ? 10.312 7.215 9.213 1.00 43.84 108 PHE A N 1
ATOM 826 C CA . PHE A 1 108 ? 9.179 6.482 8.656 1.00 43.84 108 PHE A CA 1
ATOM 827 C C . PHE A 1 108 ? 7.899 7.273 8.948 1.00 43.84 108 PHE A C 1
ATOM 829 O O . PHE A 1 108 ? 7.306 7.167 10.021 1.00 43.84 108 PHE A O 1
ATOM 836 N N . ASN A 1 109 ? 7.483 8.092 7.985 1.00 43.75 109 ASN A N 1
ATOM 837 C CA . ASN A 1 109 ? 6.238 8.847 8.046 1.00 43.75 109 ASN A CA 1
ATOM 838 C C . ASN A 1 109 ? 5.067 7.882 7.813 1.00 43.75 109 ASN A C 1
ATOM 840 O O . ASN A 1 109 ? 4.705 7.577 6.680 1.00 43.75 109 ASN A O 1
ATOM 844 N N . THR A 1 110 ? 4.506 7.337 8.890 1.00 42.31 110 THR A N 1
ATOM 845 C CA . THR A 1 110 ? 3.347 6.440 8.813 1.00 42.31 110 THR A CA 1
ATOM 846 C C . THR A 1 110 ? 2.068 7.269 8.640 1.00 42.31 110 THR A C 1
ATOM 848 O O . THR A 1 110 ? 1.671 8.015 9.530 1.00 42.31 110 THR A O 1
ATOM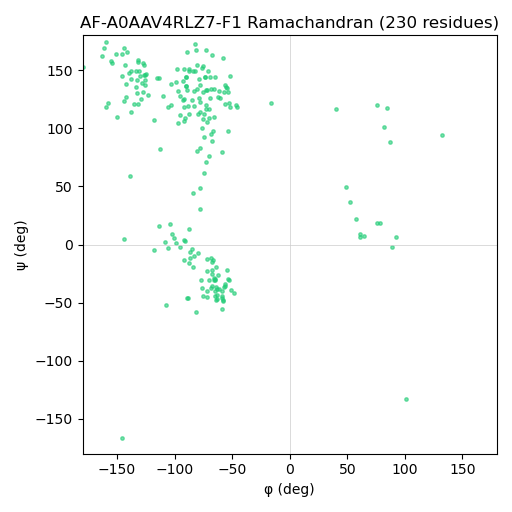 851 N N . LEU A 1 111 ? 1.440 7.148 7.465 1.00 48.66 111 LEU A N 1
ATOM 852 C CA . LEU A 1 111 ? 0.291 7.926 6.970 1.00 48.66 111 LEU A CA 1
ATOM 853 C C . LEU A 1 111 ? -1.072 7.496 7.551 1.00 48.66 111 LEU A C 1
ATOM 855 O O . LEU A 1 111 ? -2.031 7.300 6.810 1.00 48.66 111 LEU A O 1
ATOM 859 N N . ALA A 1 112 ? -1.203 7.337 8.866 1.00 44.94 112 ALA A N 1
ATOM 860 C CA . ALA A 1 112 ? -2.507 7.042 9.461 1.00 44.94 112 ALA A CA 1
ATOM 861 C C . ALA A 1 112 ? -2.789 7.959 10.650 1.00 44.94 112 ALA A C 1
ATOM 863 O O . ALA A 1 112 ? -2.057 7.941 11.634 1.00 44.94 112 ALA A O 1
ATOM 864 N N . ASN A 1 113 ? -3.884 8.723 10.572 1.00 44.72 113 ASN A N 1
ATOM 865 C CA . ASN A 1 113 ? -4.546 9.301 11.740 1.00 44.72 113 ASN A CA 1
ATOM 866 C C . ASN A 1 113 ? -5.318 8.161 12.421 1.00 44.72 113 ASN A C 1
ATOM 868 O O . ASN A 1 113 ? -6.328 7.722 11.868 1.00 44.72 113 ASN A O 1
ATOM 872 N N . PRO A 1 114 ? -4.901 7.640 13.590 1.00 43.88 114 PRO A N 1
ATOM 873 C CA . PRO A 1 114 ? -5.663 6.598 14.256 1.00 43.88 114 PRO A CA 1
ATOM 874 C C . PRO A 1 114 ? -6.866 7.247 14.955 1.00 43.88 114 PRO A C 1
ATOM 876 O O . PRO A 1 114 ? -6.817 7.566 16.142 1.00 43.88 114 PRO A O 1
ATOM 879 N N . THR A 1 115 ? -7.950 7.486 14.219 1.00 41.34 115 THR A N 1
ATOM 880 C CA . THR A 1 115 ? -9.257 7.829 14.793 1.00 41.34 115 THR A CA 1
ATOM 881 C C . THR A 1 115 ? -9.931 6.559 15.309 1.00 41.34 115 THR A C 1
ATOM 883 O O . THR A 1 115 ? -10.290 5.679 14.535 1.00 41.34 115 THR A O 1
ATOM 886 N N . CYS A 1 116 ? -10.129 6.455 16.624 1.00 45.38 116 CYS A N 1
ATOM 887 C CA . CYS A 1 116 ? -10.626 5.247 17.300 1.00 45.38 116 CYS A CA 1
ATOM 888 C C . CYS A 1 116 ? -12.151 5.005 17.194 1.00 45.38 116 CYS A C 1
ATOM 890 O O . CYS A 1 116 ? -12.735 4.463 18.135 1.00 45.38 116 CYS A O 1
ATOM 892 N N . SER A 1 117 ? -12.828 5.420 16.120 1.00 53.62 117 SER A N 1
ATOM 893 C CA . SER A 1 117 ? -14.291 5.237 16.029 1.00 53.62 117 SER A CA 1
ATOM 894 C C . SER A 1 117 ? -14.869 4.920 14.651 1.00 53.62 117 SER A C 1
ATOM 896 O O . SER A 1 117 ? -16.084 4.793 14.537 1.00 53.62 117 SER A O 1
ATOM 898 N N . ALA A 1 118 ? -14.043 4.727 13.629 1.00 49.19 118 ALA A N 1
ATOM 899 C CA . ALA A 1 118 ? -14.445 4.071 12.392 1.00 49.19 118 ALA A CA 1
ATOM 900 C C . ALA A 1 118 ? -13.177 3.535 11.731 1.00 49.19 118 ALA A C 1
ATOM 902 O O . ALA A 1 118 ? -12.260 4.312 11.465 1.00 49.19 118 ALA A O 1
ATOM 903 N N . ASP A 1 119 ? -13.111 2.227 11.493 1.00 59.22 119 ASP A N 1
ATOM 904 C CA . ASP A 1 119 ? -12.081 1.686 10.615 1.00 59.22 119 ASP A CA 1
ATOM 905 C C . ASP A 1 119 ? -12.374 2.225 9.211 1.00 59.22 119 ASP A C 1
ATOM 907 O O . ASP A 1 119 ? -13.389 1.883 8.600 1.00 59.22 119 ASP A O 1
ATOM 911 N N . VAL A 1 120 ? -11.526 3.129 8.716 1.00 62.12 120 VAL A N 1
ATOM 912 C CA . VAL A 1 120 ? -11.590 3.561 7.319 1.00 62.12 120 VAL A CA 1
ATOM 913 C C . VAL A 1 120 ? -10.987 2.435 6.495 1.00 62.12 120 VAL A C 1
ATOM 915 O O . VAL A 1 120 ? -9.771 2.264 6.438 1.00 62.12 120 VAL A O 1
ATOM 918 N N . LEU A 1 121 ? -11.859 1.627 5.902 1.00 71.81 121 LEU A N 1
ATOM 919 C CA . LEU A 1 121 ? -11.459 0.551 5.011 1.00 71.81 121 LEU A CA 1
ATOM 920 C C . LEU A 1 121 ? -11.360 1.099 3.593 1.00 71.81 121 LEU A C 1
ATOM 922 O O . LEU A 1 121 ? -12.345 1.564 3.020 1.00 71.81 121 LEU A O 1
ATOM 926 N N . LEU A 1 122 ? -10.164 1.020 3.024 1.00 80.06 122 LEU A N 1
ATOM 927 C CA . LEU A 1 122 ? -9.973 1.197 1.594 1.00 80.06 122 LEU A CA 1
ATOM 928 C C . LEU A 1 122 ? -10.288 -0.113 0.877 1.00 80.06 122 LEU A C 1
ATOM 930 O O . LEU A 1 122 ? -10.101 -1.209 1.418 1.00 80.06 122 LEU A O 1
ATOM 934 N N . GLN A 1 123 ? -10.773 0.001 -0.354 1.00 82.81 123 GLN A N 1
ATOM 935 C CA . GLN A 1 123 ? -11.033 -1.171 -1.175 1.00 82.81 123 GLN A CA 1
ATOM 936 C C . GLN A 1 123 ? -9.700 -1.850 -1.492 1.00 82.81 123 GLN A C 1
ATOM 938 O O . GLN A 1 123 ? -8.727 -1.192 -1.854 1.00 82.81 123 GLN A O 1
ATOM 943 N N . THR A 1 124 ? -9.646 -3.172 -1.348 1.00 86.88 124 THR A N 1
ATOM 944 C CA . THR A 1 124 ? -8.471 -3.953 -1.741 1.00 86.88 124 THR A CA 1
ATOM 945 C C . THR A 1 124 ? -8.882 -5.055 -2.689 1.00 86.88 124 THR A C 1
ATOM 947 O O . THR A 1 124 ? -9.972 -5.614 -2.572 1.00 86.88 124 THR A O 1
ATOM 950 N N . LEU A 1 125 ? -8.000 -5.367 -3.626 1.00 88.81 125 LEU A N 1
ATOM 951 C CA . LEU A 1 125 ? -8.216 -6.397 -4.628 1.00 88.81 125 LEU A CA 1
ATOM 952 C C . LEU A 1 125 ? -6.934 -7.188 -4.845 1.00 88.81 125 LEU A C 1
ATOM 954 O O . LEU A 1 125 ? -5.836 -6.655 -4.698 1.00 88.81 125 LEU A O 1
ATOM 958 N N . VAL A 1 126 ? -7.075 -8.473 -5.154 1.00 89.50 126 VAL A N 1
ATOM 959 C CA . VAL A 1 126 ? -5.950 -9.299 -5.596 1.00 89.50 126 VAL A CA 1
ATOM 960 C C . VAL A 1 126 ? -5.918 -9.250 -7.119 1.00 89.50 126 VAL A C 1
ATOM 962 O O . VAL A 1 126 ? -6.918 -9.554 -7.768 1.00 89.50 126 VAL A O 1
ATOM 965 N N . VAL A 1 127 ? -4.779 -8.849 -7.673 1.00 88.69 127 VAL A N 1
ATOM 966 C CA . VAL A 1 127 ? -4.514 -8.792 -9.118 1.00 88.69 127 VAL A CA 1
ATOM 967 C C . VAL A 1 127 ? -3.244 -9.545 -9.441 1.00 88.69 127 VAL A C 1
ATOM 969 O O . VAL A 1 127 ? -2.351 -9.652 -8.602 1.00 88.69 127 VAL A O 1
ATOM 972 N N . TYR A 1 128 ? -3.142 -10.033 -10.668 1.00 89.50 128 TYR A N 1
ATOM 973 C CA . TYR A 1 128 ? -1.888 -10.551 -11.196 1.00 89.50 128 TYR A CA 1
ATOM 974 C C . TYR A 1 128 ? -1.141 -9.433 -11.905 1.00 89.50 128 TYR A C 1
ATOM 976 O O . TYR A 1 128 ? -1.695 -8.822 -12.812 1.00 89.50 128 TYR A O 1
ATOM 984 N N . LEU A 1 129 ? 0.107 -9.179 -11.513 1.00 92.06 129 LEU A N 1
ATOM 985 C CA . LEU A 1 129 ? 1.031 -8.359 -12.295 1.00 92.06 129 LEU A CA 1
ATOM 986 C C . LEU A 1 129 ? 1.699 -9.211 -13.367 1.00 92.06 129 LEU A C 1
ATOM 988 O O . LEU A 1 129 ? 1.944 -10.388 -13.113 1.00 92.06 129 LEU A O 1
ATOM 992 N N . TYR A 1 130 ? 2.047 -8.612 -14.506 1.00 87.88 130 TYR A N 1
ATOM 993 C CA . TYR A 1 130 ? 2.774 -9.268 -15.596 1.00 87.88 130 TYR A CA 1
ATOM 994 C C . TYR A 1 130 ? 4.060 -8.519 -15.922 1.00 87.88 130 TYR A C 1
ATOM 996 O O . TYR A 1 130 ? 4.038 -7.317 -16.166 1.00 87.88 130 TYR A O 1
ATOM 1004 N N . GLY A 1 131 ? 5.165 -9.249 -15.959 1.00 84.62 131 GLY A N 1
ATOM 1005 C CA . GLY A 1 131 ? 6.488 -8.734 -16.287 1.00 84.62 131 GLY A CA 1
ATOM 1006 C C . GLY A 1 131 ? 7.292 -9.781 -17.045 1.00 84.62 131 GLY A C 1
ATOM 1007 O O . GLY A 1 131 ? 6.739 -10.782 -17.508 1.00 84.62 131 GLY A O 1
ATOM 1008 N N . ASN A 1 132 ? 8.599 -9.564 -17.158 1.00 76.75 132 ASN A N 1
ATOM 1009 C CA . ASN A 1 132 ? 9.468 -10.464 -17.920 1.00 76.75 132 ASN A CA 1
ATOM 1010 C C . ASN A 1 132 ? 9.546 -11.862 -17.283 1.00 76.75 132 ASN A C 1
ATOM 1012 O O . ASN A 1 132 ? 9.631 -12.858 -17.997 1.00 76.75 132 ASN A O 1
ATOM 1016 N N . ASP A 1 133 ? 9.407 -11.938 -15.957 1.00 75.25 133 ASP A N 1
ATOM 1017 C CA . ASP A 1 133 ? 9.466 -13.187 -15.185 1.00 75.25 133 ASP A CA 1
ATOM 1018 C C . ASP A 1 133 ? 8.106 -13.905 -15.059 1.00 75.25 133 ASP A C 1
ATOM 1020 O O . ASP A 1 133 ? 7.931 -14.816 -14.246 1.00 75.25 133 ASP A O 1
ATOM 1024 N N . GLY A 1 134 ? 7.114 -13.508 -15.861 1.00 82.88 134 GLY A N 1
ATOM 1025 C CA . GLY A 1 134 ? 5.788 -14.123 -15.897 1.00 82.88 134 GLY A CA 1
ATOM 1026 C C . GLY A 1 134 ? 4.739 -13.321 -15.133 1.00 82.88 134 GLY A C 1
ATOM 1027 O O . GLY A 1 134 ? 4.604 -12.118 -15.349 1.00 82.88 134 GLY A O 1
ATOM 1028 N N . SER A 1 135 ? 3.943 -13.990 -14.289 1.00 86.19 135 SER A N 1
ATOM 1029 C CA . SER A 1 135 ? 2.848 -13.355 -13.541 1.00 86.19 135 SER A CA 1
ATOM 1030 C C . SER A 1 135 ? 2.932 -13.597 -12.036 1.00 86.19 135 SER A C 1
ATOM 1032 O O . SER A 1 135 ? 3.118 -14.741 -11.620 1.00 86.19 135 SER A O 1
ATOM 1034 N N . PHE A 1 136 ? 2.689 -12.569 -11.220 1.00 86.25 136 PHE A N 1
ATOM 1035 C CA . PHE A 1 136 ? 2.717 -12.671 -9.756 1.00 86.25 136 PHE A CA 1
ATOM 1036 C C . PHE A 1 136 ? 1.483 -12.016 -9.115 1.00 86.25 136 PHE A C 1
ATOM 1038 O O . PHE A 1 136 ? 1.167 -10.872 -9.451 1.00 86.25 136 PHE A O 1
ATOM 1045 N N . PRO A 1 137 ? 0.770 -12.703 -8.198 1.00 90.06 137 PRO A N 1
ATOM 1046 C CA . PRO A 1 137 ? -0.363 -12.112 -7.502 1.00 90.06 137 PRO A CA 1
ATOM 1047 C C . PRO A 1 137 ? 0.098 -11.088 -6.461 1.00 90.06 137 PRO A C 1
ATOM 1049 O O . PRO A 1 137 ? 0.960 -11.367 -5.628 1.00 90.06 137 PRO A O 1
ATOM 1052 N N . VAL A 1 138 ? -0.533 -9.919 -6.463 1.00 91.50 138 VAL A N 1
ATOM 1053 C CA . VAL A 1 138 ? -0.323 -8.854 -5.480 1.00 91.50 138 VAL A CA 1
ATOM 1054 C C . VAL A 1 138 ? -1.657 -8.344 -4.955 1.00 91.50 138 VAL A C 1
ATOM 1056 O O . VAL A 1 138 ? -2.693 -8.449 -5.615 1.00 91.50 138 VAL A O 1
ATOM 1059 N N . ARG A 1 139 ? -1.633 -7.749 -3.762 1.00 91.38 139 ARG A N 1
ATOM 1060 C CA . ARG A 1 139 ? -2.771 -7.002 -3.227 1.00 91.38 139 ARG A CA 1
ATOM 1061 C C . ARG A 1 139 ? -2.637 -5.537 -3.622 1.00 91.38 139 ARG A C 1
ATOM 1063 O O . ARG A 1 139 ? -1.690 -4.877 -3.208 1.00 91.38 139 ARG A O 1
ATOM 1070 N N . ALA A 1 140 ? -3.598 -5.031 -4.381 1.00 91.50 140 ALA A N 1
ATOM 1071 C CA . ALA A 1 140 ? -3.733 -3.614 -4.665 1.00 91.50 140 ALA A CA 1
ATOM 1072 C C . ALA A 1 140 ? -4.664 -2.955 -3.643 1.00 91.50 140 ALA A C 1
ATOM 1074 O O . ALA A 1 140 ? -5.687 -3.524 -3.251 1.00 91.50 140 ALA A O 1
ATOM 1075 N N . LEU A 1 141 ? -4.294 -1.747 -3.232 1.00 91.69 141 LEU A N 1
ATOM 1076 C CA . LEU A 1 141 ? -5.092 -0.842 -2.417 1.00 91.69 141 LEU A CA 1
ATOM 1077 C C . LEU A 1 141 ? -5.660 0.231 -3.346 1.00 91.69 141 LEU A C 1
ATOM 1079 O O . LEU A 1 141 ? -4.893 0.940 -3.994 1.00 91.69 141 LEU A O 1
ATOM 1083 N N . ILE A 1 142 ? -6.982 0.337 -3.432 1.00 90.25 142 ILE A N 1
ATOM 1084 C CA . ILE A 1 142 ? -7.645 1.340 -4.261 1.00 90.25 142 ILE A CA 1
ATOM 1085 C C . ILE A 1 142 ? -7.987 2.540 -3.392 1.00 90.25 142 ILE A C 1
ATOM 1087 O O . ILE A 1 142 ? -8.855 2.474 -2.520 1.00 90.25 142 ILE A O 1
ATOM 1091 N N . ASP A 1 143 ? -7.292 3.636 -3.665 1.00 88.75 143 ASP A N 1
ATOM 1092 C CA . ASP A 1 143 ? -7.503 4.922 -3.024 1.00 88.75 143 ASP A CA 1
ATOM 1093 C C . ASP A 1 143 ? -7.921 5.959 -4.069 1.00 88.75 143 ASP A C 1
ATOM 1095 O O . ASP A 1 143 ? -7.114 6.426 -4.871 1.00 88.75 143 ASP A O 1
ATOM 1099 N N . THR A 1 144 ? -9.199 6.336 -4.052 1.00 86.12 144 THR A N 1
ATOM 1100 C CA . THR A 1 144 ? -9.744 7.366 -4.946 1.00 86.12 144 THR A CA 1
ATOM 1101 C C . THR A 1 144 ? -9.275 8.779 -4.590 1.00 86.12 144 THR A C 1
ATOM 1103 O O . THR A 1 144 ? -9.500 9.701 -5.369 1.00 86.12 144 THR A O 1
ATOM 1106 N N . GLY A 1 145 ? -8.665 8.975 -3.416 1.00 84.94 145 GLY A N 1
ATOM 1107 C CA . GLY A 1 145 ? -8.058 10.240 -3.003 1.00 84.94 145 GLY A CA 1
ATOM 1108 C C . GLY A 1 145 ? -6.610 10.411 -3.471 1.00 84.94 145 GLY A C 1
ATOM 1109 O O . GLY A 1 145 ? -6.071 11.516 -3.392 1.00 84.94 145 GLY A O 1
ATOM 1110 N N . SER A 1 146 ? -5.978 9.349 -3.973 1.00 86.69 146 SER A N 1
ATOM 1111 C CA . SER A 1 146 ? -4.596 9.390 -4.445 1.00 86.69 146 SER A CA 1
ATOM 1112 C C . SER A 1 146 ? -4.490 9.980 -5.856 1.00 86.69 146 SER A C 1
ATOM 1114 O O . SER A 1 146 ? -5.211 9.595 -6.771 1.00 86.69 146 SER A O 1
ATOM 1116 N N . GLN A 1 147 ? -3.540 10.900 -6.056 1.00 87.44 147 GLN A N 1
ATOM 1117 C CA . GLN A 1 147 ? -3.260 11.515 -7.367 1.00 87.44 147 GLN A CA 1
ATOM 1118 C C . GLN A 1 147 ? -2.329 10.673 -8.252 1.00 87.44 147 GLN A C 1
ATOM 1120 O O . GLN A 1 147 ? -2.240 10.903 -9.458 1.00 87.44 147 GLN A O 1
ATOM 1125 N N . LYS A 1 148 ? -1.585 9.738 -7.653 1.00 91.19 148 LYS A N 1
ATOM 1126 C CA . LYS A 1 148 ? -0.611 8.874 -8.327 1.00 91.19 148 LYS A CA 1
ATOM 1127 C C . LYS A 1 148 ? -0.732 7.448 -7.810 1.00 91.19 148 LYS A C 1
ATOM 1129 O O . LYS A 1 148 ? -1.064 7.236 -6.646 1.00 91.19 148 LYS A O 1
ATOM 1134 N N . SER A 1 149 ? -0.432 6.494 -8.685 1.00 94.19 149 SER A N 1
ATOM 1135 C CA . SER A 1 149 ? -0.334 5.078 -8.330 1.00 94.19 149 SER A CA 1
ATOM 1136 C C . SER A 1 149 ? 1.100 4.724 -7.957 1.00 94.19 149 SER A C 1
ATOM 1138 O O . SER A 1 149 ? 2.048 5.311 -8.485 1.00 94.19 149 SER A O 1
ATOM 1140 N N . TYR A 1 150 ? 1.255 3.734 -7.080 1.00 95.62 150 TYR A N 1
ATOM 1141 C CA . TYR A 1 150 ? 2.556 3.267 -6.616 1.00 95.62 150 TYR A CA 1
ATOM 1142 C C . TYR A 1 150 ? 2.659 1.745 -6.700 1.00 95.62 150 TYR A C 1
ATOM 1144 O O . TYR A 1 150 ? 1.667 1.033 -6.541 1.00 95.62 150 TYR A O 1
ATOM 1152 N N . ILE A 1 151 ? 3.873 1.257 -6.927 1.00 95.75 151 ILE A N 1
ATOM 1153 C CA . ILE A 1 151 ? 4.246 -0.157 -6.910 1.00 95.75 151 ILE A CA 1
ATOM 1154 C C . ILE A 1 151 ? 5.414 -0.342 -5.940 1.00 95.75 151 ILE A C 1
ATOM 1156 O O . ILE A 1 151 ? 6.284 0.520 -5.831 1.00 95.75 151 ILE A O 1
ATOM 1160 N N . THR A 1 152 ? 5.441 -1.440 -5.184 1.00 95.81 152 THR A N 1
ATOM 1161 C CA . THR A 1 152 ? 6.562 -1.670 -4.266 1.00 95.81 152 THR A CA 1
ATOM 1162 C C . THR A 1 152 ? 7.835 -1.976 -5.046 1.00 95.81 152 THR A C 1
ATOM 1164 O O . THR A 1 152 ? 7.791 -2.677 -6.059 1.00 95.81 152 THR A O 1
ATOM 1167 N N . LYS A 1 153 ? 8.990 -1.507 -4.560 1.00 94.94 153 LYS A N 1
ATOM 1168 C CA . LYS A 1 153 ? 10.287 -1.873 -5.162 1.00 94.94 153 LYS A CA 1
ATOM 1169 C C . LYS A 1 153 ? 10.502 -3.385 -5.204 1.00 94.94 153 LYS A C 1
ATOM 1171 O O . LYS A 1 153 ? 11.059 -3.895 -6.165 1.00 94.94 153 LYS A O 1
ATOM 1176 N N . GLU A 1 154 ? 10.003 -4.107 -4.202 1.00 94.81 154 GLU A N 1
ATOM 1177 C CA . GLU A 1 154 ? 10.005 -5.571 -4.197 1.00 94.81 154 GLU A CA 1
ATOM 1178 C C . GLU A 1 154 ? 9.253 -6.148 -5.407 1.00 94.81 154 GLU A C 1
ATOM 1180 O O . GLU A 1 154 ? 9.778 -7.020 -6.094 1.00 94.81 154 GLU A O 1
ATOM 1185 N N . ALA A 1 155 ? 8.047 -5.647 -5.703 1.00 93.94 155 ALA A N 1
ATOM 1186 C CA . ALA A 1 155 ? 7.264 -6.108 -6.847 1.00 93.94 155 ALA A CA 1
ATOM 1187 C C . ALA A 1 155 ? 7.914 -5.726 -8.184 1.00 93.94 155 ALA A C 1
ATOM 1189 O O . ALA A 1 155 ? 7.866 -6.517 -9.122 1.00 93.94 155 ALA A O 1
ATOM 1190 N N . VAL A 1 156 ? 8.555 -4.554 -8.265 1.00 95.50 156 VAL A N 1
ATOM 1191 C CA . VAL A 1 156 ? 9.356 -4.142 -9.430 1.00 95.50 156 VAL A CA 1
ATOM 1192 C C . VAL A 1 156 ? 10.481 -5.138 -9.687 1.00 95.50 156 VAL A C 1
ATOM 1194 O O . VAL A 1 156 ? 10.540 -5.711 -10.773 1.00 95.50 156 VAL A O 1
ATOM 1197 N N . SER A 1 157 ? 11.320 -5.394 -8.678 1.00 95.06 157 SER A N 1
ATOM 1198 C CA . SER A 1 157 ? 12.451 -6.319 -8.787 1.00 95.06 157 SER A CA 1
ATOM 1199 C C . SER A 1 157 ? 12.002 -7.744 -9.094 1.00 95.06 157 SER A C 1
ATOM 1201 O O . SER A 1 157 ? 12.641 -8.437 -9.872 1.00 95.06 157 SER A O 1
ATOM 1203 N N . LYS A 1 158 ? 10.890 -8.189 -8.500 1.00 92.94 158 LYS A N 1
ATOM 1204 C CA . LYS A 1 158 ? 10.360 -9.544 -8.684 1.00 92.94 158 LYS A CA 1
ATOM 1205 C C . LYS A 1 158 ? 9.792 -9.799 -10.077 1.00 92.94 158 LYS A C 1
ATOM 1207 O O . LYS A 1 158 ? 9.778 -10.940 -10.520 1.00 92.94 158 LYS A O 1
ATOM 1212 N N . MET A 1 159 ? 9.255 -8.762 -10.712 1.00 89.88 159 MET A N 1
ATOM 1213 C CA . MET A 1 159 ? 8.665 -8.849 -12.048 1.00 89.88 159 MET A CA 1
ATOM 1214 C C . MET A 1 159 ? 9.628 -8.381 -13.142 1.00 89.88 159 MET A C 1
ATOM 1216 O O . MET A 1 159 ? 9.239 -8.355 -14.312 1.00 89.88 159 MET A O 1
ATOM 1220 N N . SER A 1 160 ? 10.850 -7.993 -12.761 1.00 92.75 160 SER A N 1
ATOM 1221 C CA . SER A 1 160 ? 11.868 -7.416 -13.639 1.00 92.75 160 SER A CA 1
ATOM 1222 C C . SER A 1 160 ? 11.315 -6.284 -14.510 1.00 92.75 160 SER A C 1
ATOM 1224 O O . SER A 1 160 ? 11.456 -6.283 -15.734 1.00 92.75 160 SER A O 1
ATOM 1226 N N . TYR A 1 161 ? 10.619 -5.334 -13.878 1.00 91.06 161 TYR A N 1
ATOM 1227 C CA . TYR A 1 161 ? 10.148 -4.130 -14.560 1.00 91.06 161 TYR A CA 1
ATOM 1228 C C . TYR A 1 161 ? 11.302 -3.153 -14.801 1.00 91.06 161 TYR A C 1
ATOM 1230 O O . TYR A 1 161 ? 12.013 -2.781 -13.871 1.00 91.06 161 TYR A O 1
ATOM 1238 N N . GLU A 1 162 ? 11.412 -2.662 -16.033 1.00 92.75 162 GLU A N 1
ATOM 1239 C CA . GLU A 1 162 ? 12.378 -1.624 -16.398 1.00 92.75 162 GLU A CA 1
ATOM 1240 C C . GLU A 1 162 ? 11.782 -0.215 -16.221 1.00 92.75 162 GLU A C 1
ATOM 1242 O O . GLU A 1 162 ? 10.630 0.024 -16.613 1.00 92.75 162 GLU A O 1
ATOM 1247 N N . PRO A 1 163 ? 12.533 0.740 -15.643 1.00 96.81 163 PRO A N 1
ATOM 1248 C CA . PRO A 1 163 ? 12.049 2.095 -15.430 1.00 96.81 163 PRO A CA 1
ATOM 1249 C C . PRO A 1 163 ? 11.950 2.861 -16.754 1.00 96.81 163 PRO A C 1
ATOM 1251 O O . PRO A 1 163 ? 12.886 2.901 -17.548 1.00 96.81 163 PRO A O 1
ATOM 1254 N N . ILE A 1 164 ? 10.824 3.542 -16.969 1.00 96.50 164 ILE A N 1
ATOM 1255 C CA . ILE A 1 164 ? 10.607 4.415 -18.134 1.00 96.50 164 ILE A CA 1
ATOM 1256 C C . ILE A 1 164 ? 11.375 5.724 -17.961 1.00 96.50 164 ILE A C 1
ATOM 1258 O O . ILE A 1 164 ? 11.987 6.230 -18.899 1.00 96.50 164 ILE A O 1
ATOM 1262 N N . ARG A 1 165 ? 11.305 6.301 -16.757 1.00 96.44 165 ARG A N 1
ATOM 1263 C CA . ARG A 1 165 ? 12.003 7.532 -16.371 1.00 96.44 165 ARG A CA 1
ATOM 1264 C C . ARG A 1 165 ? 12.092 7.656 -14.854 1.00 96.44 165 ARG A C 1
ATOM 1266 O O . ARG A 1 165 ? 11.422 6.922 -14.131 1.00 96.44 165 ARG A O 1
ATOM 1273 N N . ALA A 1 166 ? 12.888 8.612 -14.387 1.00 96.38 166 ALA A N 1
ATOM 1274 C CA . ALA A 1 166 ? 12.962 8.989 -12.982 1.00 96.38 166 ALA A CA 1
ATOM 1275 C C . ALA A 1 166 ? 12.473 10.427 -12.775 1.00 96.38 166 ALA A C 1
ATOM 1277 O O . ALA A 1 166 ? 12.743 11.298 -13.601 1.00 96.38 166 ALA A O 1
ATOM 1278 N N . GLU A 1 167 ? 11.785 10.669 -11.665 1.00 93.81 167 GLU A N 1
ATOM 1279 C CA . GLU A 1 167 ? 11.231 11.966 -11.281 1.00 93.81 167 GLU A CA 1
ATOM 1280 C C . GLU A 1 167 ? 11.554 12.263 -9.813 1.00 93.81 167 GLU A C 1
ATOM 1282 O O . GLU A 1 167 ? 11.393 11.404 -8.943 1.00 93.81 167 GLU A O 1
ATOM 1287 N N . ASP A 1 168 ? 11.986 13.490 -9.528 1.00 93.12 168 ASP A N 1
ATOM 1288 C CA . ASP A 1 168 ? 12.081 13.990 -8.158 1.00 93.12 168 ASP A CA 1
ATOM 1289 C C . ASP A 1 168 ? 10.705 14.499 -7.719 1.00 93.12 168 ASP A C 1
ATOM 1291 O O . ASP A 1 168 ? 10.142 15.416 -8.320 1.00 93.12 168 ASP A O 1
ATOM 1295 N N . MET A 1 169 ? 10.152 13.902 -6.666 1.00 91.06 169 MET A N 1
ATOM 1296 C CA . MET A 1 169 ? 8.832 14.235 -6.142 1.00 91.06 169 MET A CA 1
ATOM 1297 C C . MET A 1 169 ? 8.933 14.847 -4.750 1.00 91.06 169 MET A C 1
ATOM 1299 O O . MET A 1 169 ? 9.748 14.438 -3.921 1.00 91.06 169 MET A O 1
ATOM 1303 N N . ILE A 1 170 ? 8.066 15.825 -4.491 1.00 88.38 170 ILE A N 1
ATOM 1304 C CA . ILE A 1 170 ? 7.891 16.430 -3.173 1.00 88.38 170 ILE A CA 1
ATOM 1305 C C . ILE A 1 170 ? 6.577 15.918 -2.590 1.00 88.38 170 ILE A C 1
ATOM 1307 O O . ILE A 1 170 ? 5.504 16.149 -3.144 1.00 88.38 170 ILE A O 1
ATOM 1311 N N . HIS A 1 171 ? 6.669 15.225 -1.462 1.00 83.31 171 HIS A N 1
ATOM 1312 C CA . HIS A 1 171 ? 5.532 14.778 -0.672 1.00 83.31 171 HIS A CA 1
ATOM 1313 C C . HIS A 1 171 ? 5.203 15.845 0.368 1.00 83.31 171 HIS A C 1
ATOM 1315 O O . HIS A 1 171 ? 5.952 16.027 1.330 1.00 83.31 171 HIS A O 1
ATOM 1321 N N . ASN A 1 172 ? 4.082 16.537 0.168 1.00 80.00 172 ASN A N 1
ATOM 1322 C CA . ASN A 1 172 ? 3.543 17.498 1.127 1.00 80.00 172 ASN A CA 1
ATOM 1323 C C . ASN A 1 172 ? 2.648 16.762 2.122 1.00 80.00 172 ASN A C 1
ATOM 1325 O O . ASN A 1 172 ? 1.585 16.253 1.763 1.00 80.00 172 ASN A O 1
ATOM 1329 N N . LEU A 1 173 ? 3.081 16.692 3.374 1.00 71.00 173 LEU A N 1
ATOM 1330 C CA . LEU A 1 173 ? 2.371 15.999 4.438 1.00 71.00 173 LEU A CA 1
ATOM 1331 C C . LEU A 1 173 ? 1.543 16.981 5.269 1.00 71.00 173 LEU A C 1
ATOM 1333 O O . LEU A 1 173 ? 1.895 18.153 5.445 1.00 71.00 173 LEU A O 1
ATOM 1337 N N . PHE A 1 174 ? 0.447 16.477 5.840 1.00 69.44 174 PHE A N 1
ATOM 1338 C CA . PHE A 1 174 ? -0.335 17.224 6.822 1.00 69.44 174 PHE A CA 1
ATOM 1339 C C . PHE A 1 174 ? 0.565 17.695 7.972 1.00 69.44 174 PHE A C 1
ATOM 1341 O O . PHE A 1 174 ? 1.387 16.938 8.486 1.00 69.44 174 PHE A O 1
ATOM 1348 N N . GLY A 1 175 ? 0.416 18.962 8.360 1.00 72.25 175 GLY A N 1
ATOM 1349 C CA . GLY A 1 175 ? 1.319 19.618 9.311 1.00 72.25 175 GLY A CA 1
ATOM 1350 C C . GLY A 1 175 ? 2.485 20.374 8.665 1.00 72.25 175 GLY A C 1
ATOM 1351 O O . GLY A 1 175 ? 3.342 20.863 9.392 1.00 72.25 175 GLY A O 1
ATOM 1352 N N . GLY A 1 176 ? 2.513 20.498 7.331 1.00 75.62 176 GLY A N 1
ATOM 1353 C CA . GLY A 1 176 ? 3.483 21.336 6.612 1.00 75.62 176 GLY A CA 1
ATOM 1354 C C . GLY A 1 176 ? 4.869 20.706 6.473 1.00 75.62 176 GLY A C 1
ATOM 1355 O O . GLY A 1 176 ? 5.844 21.411 6.235 1.00 75.62 176 GLY A O 1
ATOM 1356 N N . VAL A 1 177 ? 4.972 19.387 6.653 1.00 77.56 177 VAL A N 1
ATOM 1357 C CA . VAL A 1 177 ? 6.229 18.660 6.462 1.00 77.56 177 VAL A CA 1
ATOM 1358 C C . VAL A 1 177 ? 6.371 18.315 4.986 1.00 77.56 177 VAL A C 1
ATOM 1360 O O . VAL A 1 177 ? 5.512 17.642 4.425 1.00 77.56 177 VAL A O 1
ATOM 1363 N N . GLU A 1 178 ? 7.476 18.729 4.377 1.00 84.25 178 GLU A N 1
ATOM 1364 C CA . GLU A 1 178 ? 7.829 18.358 3.008 1.00 84.25 178 GLU A CA 1
ATOM 1365 C C . GLU A 1 178 ? 8.917 17.281 3.016 1.00 84.25 178 GLU A C 1
ATOM 1367 O O . GLU A 1 178 ? 9.879 17.344 3.787 1.00 84.25 178 GLU A O 1
ATOM 1372 N N . SER A 1 179 ? 8.786 16.285 2.143 1.00 82.88 179 SER A N 1
ATOM 1373 C CA . SER A 1 179 ? 9.818 15.274 1.916 1.00 82.88 179 SER A CA 1
ATOM 1374 C C . SER A 1 179 ? 10.112 15.159 0.429 1.00 82.88 179 SER A C 1
ATOM 1376 O O . SER A 1 179 ? 9.203 14.948 -0.368 1.00 82.88 179 SER A O 1
ATOM 1378 N N . LYS A 1 180 ? 11.384 15.307 0.048 1.00 88.31 180 LYS A N 1
ATOM 1379 C CA . LYS A 1 180 ? 11.830 15.124 -1.335 1.00 88.31 180 LYS A CA 1
ATOM 1380 C C . LYS A 1 180 ? 12.343 13.707 -1.516 1.00 88.31 180 LYS A C 1
ATOM 1382 O O . LYS A 1 180 ? 13.214 13.272 -0.763 1.00 88.31 180 LYS A O 1
ATOM 1387 N N . GLN A 1 181 ? 11.830 13.016 -2.520 1.00 89.88 181 GLN A N 1
ATOM 1388 C CA . GLN A 1 181 ? 12.237 11.661 -2.846 1.00 89.88 181 GLN A CA 1
ATOM 1389 C C . GLN A 1 181 ? 12.263 11.472 -4.362 1.00 89.88 181 GLN A C 1
ATOM 1391 O O . GLN A 1 181 ? 11.360 11.917 -5.067 1.00 89.88 181 GLN A O 1
ATOM 1396 N N . LYS A 1 182 ? 13.299 10.791 -4.856 1.00 93.25 182 LYS A N 1
ATOM 1397 C CA . LYS A 1 182 ? 13.384 10.357 -6.250 1.00 93.25 182 LYS A CA 1
ATOM 1398 C C . LYS A 1 182 ? 12.614 9.054 -6.433 1.00 93.25 182 LYS A C 1
ATOM 1400 O O . LYS A 1 182 ? 12.819 8.113 -5.664 1.00 93.25 182 LYS A O 1
ATOM 1405 N N . HIS A 1 183 ? 11.780 9.003 -7.461 1.00 95.88 183 HIS A N 1
ATOM 1406 C CA . HIS A 1 183 ? 10.987 7.837 -7.829 1.00 95.88 183 HIS A CA 1
ATOM 1407 C C . HIS A 1 183 ? 11.215 7.461 -9.290 1.00 95.88 183 HIS A C 1
ATOM 1409 O O . HIS A 1 183 ? 11.389 8.333 -10.142 1.00 95.88 183 HIS A O 1
ATOM 1415 N N . HIS A 1 184 ? 11.171 6.170 -9.597 1.00 97.62 184 HIS A N 1
ATOM 1416 C CA . HIS A 1 184 ? 11.141 5.674 -10.970 1.00 97.62 184 HIS A CA 1
ATOM 1417 C C . HIS A 1 184 ? 9.709 5.339 -11.377 1.00 97.62 184 HIS A C 1
ATOM 1419 O O . HIS A 1 184 ? 8.940 4.797 -10.584 1.00 97.62 184 HIS A O 1
ATOM 1425 N N . LEU A 1 185 ? 9.360 5.669 -12.618 1.00 97.44 185 LEU A N 1
ATOM 1426 C CA . LEU A 1 185 ? 8.057 5.412 -13.216 1.00 97.44 185 LEU A CA 1
ATOM 1427 C C . LEU A 1 185 ? 8.099 4.133 -14.049 1.00 97.44 185 LEU A C 1
ATOM 1429 O O . LEU A 1 185 ? 8.968 3.984 -14.909 1.00 97.44 185 LEU A O 1
ATOM 1433 N N . TYR A 1 186 ? 7.117 3.263 -13.852 1.00 96.62 186 TYR A N 1
ATOM 1434 C CA . TYR A 1 186 ? 6.975 1.999 -14.569 1.00 96.62 186 TYR A CA 1
ATOM 1435 C C . TYR A 1 186 ? 5.599 1.918 -15.222 1.00 96.62 186 TYR A C 1
ATOM 1437 O O . TYR A 1 186 ? 4.609 2.395 -14.664 1.00 96.62 186 TYR A O 1
ATOM 1445 N N . LYS A 1 187 ? 5.519 1.261 -16.383 1.00 94.62 187 LYS A N 1
ATOM 1446 C CA . LYS A 1 187 ? 4.242 0.845 -16.971 1.00 94.62 187 LYS A CA 1
ATOM 1447 C C . LYS A 1 187 ? 3.925 -0.564 -16.494 1.00 94.62 187 LYS A C 1
ATOM 1449 O O . LYS A 1 187 ? 4.544 -1.530 -16.928 1.00 94.62 187 LYS A O 1
ATOM 1454 N N . VAL A 1 188 ? 2.964 -0.648 -15.585 1.00 94.19 188 VAL A N 1
ATOM 1455 C CA . VAL A 1 188 ? 2.525 -1.879 -14.934 1.00 94.19 188 VAL A CA 1
ATOM 1456 C C . VAL A 1 188 ? 1.402 -2.503 -15.750 1.00 94.19 188 VAL A C 1
ATOM 1458 O O . VAL A 1 188 ? 0.485 -1.802 -16.176 1.00 94.19 188 VAL A O 1
ATOM 1461 N N . TYR A 1 189 ? 1.454 -3.820 -15.935 1.00 92.31 189 TYR A N 1
ATOM 1462 C CA . TYR A 1 189 ? 0.392 -4.609 -16.558 1.00 92.31 189 TYR A CA 1
ATOM 1463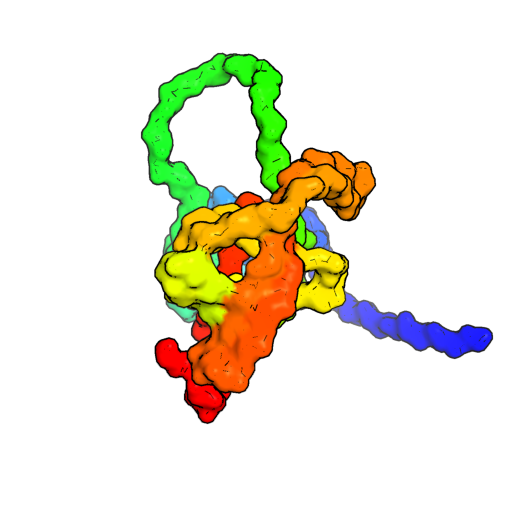 C C . TYR A 1 189 ? -0.261 -5.482 -15.495 1.00 92.31 189 TYR A C 1
ATOM 1465 O O . TYR A 1 189 ? 0.434 -6.203 -14.776 1.00 92.31 189 TYR A O 1
ATOM 1473 N N . ALA A 1 190 ? -1.585 -5.413 -15.386 1.00 91.56 190 ALA A N 1
ATOM 1474 C CA . ALA A 1 190 ? -2.341 -6.137 -14.378 1.00 91.56 190 ALA A CA 1
ATOM 1475 C C . ALA A 1 190 ? -3.571 -6.836 -14.968 1.00 91.56 190 ALA A C 1
ATOM 1477 O O . ALA A 1 190 ? -4.185 -6.342 -15.915 1.00 91.56 190 ALA A O 1
ATOM 1478 N N . SER A 1 191 ? -3.962 -7.961 -14.373 1.00 87.31 191 SER A N 1
ATOM 1479 C CA . SER A 1 191 ? -5.244 -8.614 -14.639 1.00 87.31 191 SER A CA 1
ATOM 1480 C C . SER A 1 191 ? -6.017 -8.896 -13.359 1.00 87.31 191 SER A C 1
ATOM 1482 O O . SER A 1 191 ? -5.445 -8.989 -12.266 1.00 87.31 191 SER A O 1
ATOM 1484 N N . SER A 1 192 ? -7.336 -9.016 -13.501 1.00 81.56 192 SER A N 1
ATOM 1485 C CA . SER A 1 192 ? -8.209 -9.496 -12.434 1.00 81.56 192 SER A CA 1
ATOM 1486 C C . SER A 1 192 ? -7.790 -10.897 -11.980 1.00 81.56 192 SER A C 1
ATOM 1488 O O . SER A 1 192 ? -7.144 -11.650 -12.708 1.00 81.56 192 SER A O 1
ATOM 1490 N N . PHE A 1 193 ? -8.212 -11.293 -10.780 1.00 80.06 193 PHE A N 1
ATOM 1491 C CA . PHE A 1 193 ? -7.972 -12.652 -10.288 1.00 80.06 193 PHE A CA 1
ATOM 1492 C C . PHE A 1 193 ? -8.527 -13.737 -11.233 1.00 80.06 193 PHE A C 1
ATOM 1494 O O . PHE A 1 193 ? -7.894 -14.773 -11.424 1.00 80.06 193 PHE A O 1
ATOM 1501 N N . GLN A 1 194 ? -9.675 -13.473 -11.867 1.00 77.19 194 GLN A N 1
ATOM 1502 C CA . GLN A 1 194 ? -10.311 -14.371 -12.840 1.00 77.19 194 GLN A CA 1
ATOM 1503 C C . GLN A 1 194 ? -9.683 -14.288 -14.244 1.00 77.19 194 GLN A C 1
ATOM 1505 O O . GLN A 1 194 ? -10.016 -15.099 -15.104 1.00 77.19 194 GLN A O 1
ATOM 1510 N N . LYS A 1 195 ? -8.759 -13.342 -14.477 1.00 76.25 195 LYS A N 1
ATOM 1511 C CA . LYS A 1 195 ? -8.102 -13.068 -15.769 1.00 76.25 195 LYS A CA 1
ATOM 1512 C C . LYS A 1 195 ? -9.073 -12.728 -16.909 1.00 76.25 195 LYS A C 1
ATOM 1514 O O . LYS A 1 195 ? -8.731 -12.859 -18.079 1.00 76.25 195 LYS A O 1
ATOM 1519 N N . ASP A 1 196 ? -10.274 -12.274 -16.578 1.00 79.12 196 ASP A N 1
ATOM 1520 C CA . ASP A 1 196 ? -11.301 -11.809 -17.516 1.00 79.12 196 ASP A CA 1
ATOM 1521 C C . ASP A 1 196 ? -11.162 -10.315 -17.852 1.00 79.12 196 ASP A C 1
ATOM 1523 O O . ASP A 1 196 ? -11.685 -9.842 -18.859 1.00 79.12 196 ASP A O 1
ATOM 1527 N N . TYR A 1 197 ? -10.399 -9.578 -17.045 1.00 78.06 197 TYR A N 1
ATOM 1528 C CA . TYR A 1 197 ? -10.100 -8.169 -17.242 1.00 78.06 197 TYR A CA 1
ATOM 1529 C C . TYR A 1 197 ? -8.595 -7.925 -17.186 1.00 78.06 197 TYR A C 1
ATOM 1531 O O . TYR A 1 197 ? -7.907 -8.463 -16.318 1.00 78.06 197 TYR A O 1
ATOM 1539 N N . HIS A 1 198 ? -8.101 -7.076 -18.086 1.00 87.12 198 HIS A N 1
ATOM 1540 C CA . HIS A 1 198 ? -6.700 -6.675 -18.169 1.00 87.12 198 HIS A CA 1
ATOM 1541 C C . HIS A 1 198 ? -6.602 -5.160 -18.313 1.00 87.12 198 HIS A C 1
ATOM 1543 O O . HIS A 1 198 ? -7.380 -4.543 -19.042 1.00 87.12 198 HIS A O 1
ATOM 1549 N N . CYS A 1 199 ? -5.619 -4.559 -17.655 1.00 84.38 199 CYS A N 1
ATOM 1550 C CA . CYS A 1 199 ? -5.299 -3.152 -17.825 1.00 84.38 199 CYS A CA 1
ATOM 1551 C C . CYS A 1 199 ? -3.796 -2.900 -17.705 1.00 84.38 199 CYS A C 1
ATOM 1553 O O . CYS A 1 199 ? -3.034 -3.722 -17.197 1.00 84.38 199 CYS A O 1
ATOM 1555 N N . SER A 1 200 ? -3.376 -1.728 -18.172 1.00 90.12 200 SER A N 1
ATOM 1556 C CA . SER A 1 200 ? -2.044 -1.201 -17.903 1.00 90.12 200 SER A CA 1
ATOM 1557 C C . SER A 1 200 ? -2.143 0.225 -17.395 1.00 90.12 200 SER A C 1
ATOM 1559 O O . SER A 1 200 ? -2.995 0.978 -17.869 1.00 90.12 200 SER A O 1
ATOM 1561 N N . PHE A 1 201 ? -1.263 0.604 -16.480 1.00 91.56 201 PHE A N 1
ATOM 1562 C CA . PHE A 1 201 ? -1.223 1.943 -15.902 1.00 91.56 201 PHE A CA 1
ATOM 1563 C C . PHE A 1 201 ? 0.199 2.304 -15.474 1.00 91.56 201 PHE A C 1
ATOM 1565 O O . PHE A 1 201 ? 1.075 1.446 -15.378 1.00 91.56 201 PHE A O 1
ATOM 1572 N N . GLU A 1 202 ? 0.435 3.590 -15.240 1.00 95.81 202 GLU A N 1
ATOM 1573 C CA . GLU A 1 202 ? 1.719 4.085 -14.756 1.00 95.81 202 GLU A CA 1
ATOM 1574 C C . GLU A 1 202 ? 1.747 4.091 -13.225 1.00 95.81 202 GLU A C 1
ATOM 1576 O O . GLU A 1 202 ? 0.808 4.569 -12.582 1.00 95.81 202 GLU A O 1
ATOM 1581 N N . ALA A 1 203 ? 2.823 3.567 -12.637 1.00 96.31 203 ALA A N 1
ATOM 1582 C CA . ALA A 1 203 ? 3.027 3.553 -11.194 1.00 96.31 203 ALA A CA 1
ATOM 1583 C C . ALA A 1 203 ? 4.474 3.897 -10.832 1.00 96.31 203 ALA A C 1
ATOM 1585 O O . ALA A 1 203 ? 5.412 3.472 -11.507 1.00 96.31 203 ALA A O 1
ATOM 1586 N N . TYR A 1 204 ? 4.643 4.649 -9.748 1.00 96.88 204 TYR A N 1
ATOM 1587 C CA . TYR A 1 204 ? 5.951 5.017 -9.211 1.00 96.88 204 TYR A CA 1
ATOM 1588 C C . TYR A 1 204 ? 6.431 3.987 -8.190 1.00 96.88 204 TYR A C 1
ATOM 1590 O O . TYR A 1 204 ? 5.622 3.454 -7.427 1.00 96.88 204 TYR A O 1
ATOM 1598 N N . ASP A 1 205 ? 7.733 3.712 -8.132 1.00 96.06 205 ASP A N 1
ATOM 1599 C CA . ASP A 1 205 ? 8.264 2.845 -7.080 1.00 96.06 205 ASP A CA 1
ATOM 1600 C C . ASP A 1 205 ? 8.105 3.464 -5.687 1.00 96.06 205 ASP A C 1
ATOM 1602 O O . ASP A 1 205 ? 8.234 4.667 -5.485 1.00 96.06 205 ASP A O 1
ATOM 1606 N N . GLN A 1 206 ? 7.837 2.634 -4.686 1.00 92.12 206 GLN A N 1
ATOM 1607 C CA . GLN A 1 206 ? 7.881 3.055 -3.294 1.00 92.12 206 GLN A CA 1
ATOM 1608 C C . GLN A 1 206 ? 8.360 1.916 -2.399 1.00 92.12 206 GLN A C 1
ATOM 1610 O O . GLN A 1 206 ? 8.070 0.749 -2.648 1.00 92.12 206 GLN A O 1
ATOM 1615 N N . GLU A 1 207 ? 9.103 2.248 -1.343 1.00 88.62 207 GLU A N 1
ATOM 1616 C CA . GLU A 1 207 ? 9.609 1.242 -0.398 1.00 88.62 207 GLU A CA 1
ATOM 1617 C C . GLU A 1 207 ? 8.453 0.551 0.337 1.00 88.62 207 GLU A C 1
ATOM 1619 O O . GLU A 1 207 ? 8.370 -0.671 0.419 1.00 88.62 207 GLU A O 1
ATOM 1624 N N . LYS A 1 208 ? 7.516 1.361 0.839 1.00 85.75 208 LYS A N 1
ATOM 1625 C CA . LYS A 1 208 ? 6.338 0.915 1.576 1.00 85.75 208 LYS A CA 1
ATOM 1626 C C . LYS A 1 208 ? 5.149 1.810 1.247 1.00 85.75 208 LYS A C 1
ATOM 1628 O O . LYS A 1 208 ? 5.221 3.020 1.435 1.00 85.75 208 LYS A O 1
ATOM 1633 N N . ILE A 1 209 ? 4.059 1.208 0.770 1.00 85.94 209 ILE A N 1
ATOM 1634 C CA . ILE A 1 209 ? 2.832 1.930 0.389 1.00 85.94 209 ILE A CA 1
ATOM 1635 C C . ILE A 1 209 ? 1.897 2.087 1.593 1.00 85.94 209 ILE A C 1
ATOM 1637 O O . ILE A 1 209 ? 1.386 3.171 1.854 1.00 85.94 209 ILE A O 1
ATOM 1641 N N . CYS A 1 210 ? 1.689 1.015 2.357 1.00 76.19 210 CYS A N 1
ATOM 1642 C CA . CYS A 1 210 ? 0.848 1.023 3.549 1.00 76.19 210 CYS A CA 1
ATOM 1643 C C . CYS A 1 210 ? 1.430 0.116 4.641 1.00 76.19 210 CYS A C 1
ATOM 1645 O O . CYS A 1 210 ? 2.398 -0.617 4.423 1.00 76.19 210 CYS A O 1
ATOM 1647 N N . ILE A 1 211 ? 0.880 0.220 5.851 1.00 71.62 211 ILE A N 1
ATOM 1648 C CA . ILE A 1 211 ? 1.104 -0.780 6.902 1.00 71.62 211 ILE A CA 1
ATOM 1649 C C . ILE A 1 211 ? 0.446 -2.106 6.509 1.00 71.62 211 ILE A C 1
ATOM 1651 O O . ILE A 1 211 ? -0.412 -2.123 5.629 1.00 71.62 211 ILE A O 1
ATOM 1655 N N . ASP A 1 212 ? 0.831 -3.197 7.172 1.00 67.38 212 ASP A N 1
ATOM 1656 C CA . ASP A 1 212 ? 0.266 -4.516 6.891 1.00 67.38 212 ASP A CA 1
ATOM 1657 C C . ASP A 1 212 ? -1.260 -4.464 6.962 1.00 67.38 212 ASP A C 1
ATOM 1659 O O . ASP A 1 212 ? -1.842 -4.070 7.977 1.00 67.38 212 ASP A O 1
ATOM 1663 N N . ILE A 1 213 ? -1.901 -4.834 5.855 1.00 65.62 213 ILE A N 1
ATOM 1664 C CA . ILE A 1 213 ? -3.356 -4.885 5.766 1.00 65.62 213 ILE A CA 1
ATOM 1665 C C . ILE A 1 213 ? -3.791 -6.105 6.581 1.00 65.62 213 ILE A C 1
ATOM 1667 O O . ILE A 1 213 ? -3.425 -7.225 6.209 1.00 65.62 213 ILE A O 1
ATOM 1671 N N . PRO A 1 214 ? -4.557 -5.930 7.675 1.00 58.50 214 PRO A N 1
ATOM 1672 C CA . PRO A 1 214 ? -5.007 -7.056 8.473 1.00 58.50 214 PRO A CA 1
ATOM 1673 C C . PRO A 1 214 ? -5.788 -8.026 7.592 1.00 58.50 214 PRO A C 1
ATOM 1675 O O . PRO A 1 214 ? -6.695 -7.622 6.857 1.00 58.50 214 PRO A O 1
ATOM 1678 N N . THR A 1 215 ? -5.463 -9.314 7.675 1.00 54.50 215 THR A N 1
ATOM 1679 C CA . THR A 1 215 ? -6.312 -10.355 7.096 1.00 54.50 215 THR A CA 1
ATOM 1680 C C . THR A 1 215 ? -7.711 -10.192 7.680 1.00 54.50 215 THR A C 1
ATOM 1682 O O . THR A 1 215 ? -7.839 -9.945 8.882 1.00 54.50 215 THR A O 1
ATOM 1685 N N . ALA A 1 216 ? -8.745 -10.282 6.837 1.00 57.59 216 ALA A N 1
ATOM 1686 C CA . ALA A 1 216 ? -10.125 -10.068 7.257 1.00 57.59 216 ALA A CA 1
ATOM 1687 C C . ALA A 1 216 ? -10.401 -10.816 8.569 1.00 57.59 216 ALA A C 1
ATOM 1689 O O . ALA A 1 216 ? -10.278 -12.039 8.640 1.00 57.59 216 ALA A O 1
ATOM 1690 N N . ILE A 1 217 ? -10.737 -10.063 9.618 1.00 51.22 217 ILE A N 1
ATOM 1691 C CA . ILE A 1 217 ? -11.115 -10.641 10.905 1.00 51.22 217 ILE A CA 1
ATOM 1692 C C . ILE A 1 217 ? -12.362 -11.488 10.640 1.00 51.22 217 ILE A C 1
ATOM 1694 O O . ILE A 1 217 ? -13.279 -11.035 9.951 1.00 51.22 217 ILE A O 1
ATOM 1698 N N . SER A 1 218 ? -12.396 -12.728 11.131 1.00 48.69 218 SER A N 1
ATOM 1699 C CA . SER A 1 218 ? -13.587 -13.557 10.969 1.00 48.69 218 SER A CA 1
ATOM 1700 C C . SER A 1 218 ? -14.777 -12.872 11.646 1.00 48.69 218 SER A C 1
ATOM 1702 O O . SER A 1 218 ? -14.721 -12.458 12.806 1.00 48.69 218 SER A O 1
ATOM 1704 N N . GLY A 1 219 ? -15.855 -12.688 10.892 1.00 61.16 219 GLY A N 1
ATOM 1705 C CA . GLY A 1 219 ? -17.007 -11.903 11.313 1.00 61.16 219 GLY A CA 1
ATOM 1706 C C . GLY A 1 219 ? -18.246 -12.278 10.508 1.00 61.16 219 GLY A C 1
ATOM 1707 O O . GLY A 1 219 ? -18.154 -13.066 9.573 1.00 61.16 219 GLY A O 1
ATOM 1708 N N . PRO A 1 220 ? -19.431 -11.741 10.834 1.00 56.66 220 PRO A N 1
ATOM 1709 C CA . PRO A 1 220 ? -20.673 -12.096 10.141 1.00 56.66 220 PRO A CA 1
ATOM 1710 C C . PRO A 1 220 ? -20.598 -11.935 8.611 1.00 56.66 220 PRO A C 1
ATOM 1712 O O . PRO A 1 220 ? -21.230 -12.702 7.887 1.00 56.66 220 PRO A O 1
ATOM 1715 N N . TRP A 1 221 ? -19.775 -10.995 8.131 1.00 59.66 221 TRP A N 1
ATOM 1716 C CA . TRP A 1 221 ? -19.512 -10.745 6.713 1.00 59.66 221 TRP A CA 1
ATOM 1717 C C . TRP A 1 221 ? -18.750 -11.873 6.007 1.00 59.66 221 TRP A C 1
ATOM 1719 O O . TRP A 1 221 ? -18.924 -12.030 4.804 1.00 59.66 221 TRP A O 1
ATOM 1729 N N . THR A 1 222 ? -17.946 -12.698 6.697 1.00 58.72 222 THR A N 1
ATOM 1730 C CA . THR A 1 222 ? -17.216 -13.794 6.027 1.00 58.72 222 THR A CA 1
ATOM 1731 C C . THR A 1 222 ? -18.178 -14.822 5.446 1.00 58.72 222 THR A C 1
ATOM 1733 O O . THR A 1 222 ? -17.979 -15.259 4.321 1.00 58.72 222 THR A O 1
ATOM 1736 N N . LYS A 1 223 ? -19.296 -15.093 6.131 1.00 57.75 223 LYS A N 1
ATOM 1737 C CA . LYS A 1 223 ? -20.376 -15.953 5.616 1.00 57.75 223 LYS A CA 1
ATOM 1738 C C . LYS A 1 223 ? -21.085 -15.359 4.397 1.00 57.75 223 LYS A C 1
ATOM 1740 O O . LYS A 1 223 ? -21.608 -16.093 3.562 1.00 57.75 223 LYS A O 1
ATOM 1745 N N . GLU A 1 224 ? -21.148 -14.031 4.306 1.00 58.56 224 GLU A N 1
ATOM 1746 C CA . GLU A 1 224 ? -21.735 -13.341 3.155 1.00 58.56 224 GLU A CA 1
ATOM 1747 C C . GLU A 1 224 ? -20.793 -13.369 1.944 1.00 58.56 224 GLU A C 1
ATOM 1749 O O . GLU A 1 224 ? -21.247 -13.554 0.816 1.00 58.56 224 GLU A O 1
ATOM 1754 N N . ILE A 1 225 ? -19.484 -13.254 2.179 1.00 57.47 225 ILE A N 1
ATOM 1755 C CA . ILE A 1 225 ? -18.451 -13.354 1.141 1.00 57.47 225 ILE A CA 1
ATOM 1756 C C . ILE A 1 225 ? -18.306 -14.807 0.650 1.00 57.47 225 ILE A C 1
ATOM 1758 O O . ILE A 1 225 ? -18.218 -15.027 -0.557 1.00 57.47 225 ILE A O 1
ATOM 1762 N N . GLU A 1 226 ? -18.375 -15.796 1.549 1.00 57.53 226 GLU A N 1
ATOM 1763 C CA . GLU A 1 226 ? -18.424 -17.231 1.214 1.00 57.53 226 GLU A CA 1
ATOM 1764 C C . GLU A 1 226 ? -19.641 -17.559 0.338 1.00 57.53 226 GLU A C 1
ATOM 1766 O O . GLU A 1 226 ? -19.509 -18.219 -0.689 1.00 57.53 226 GLU A O 1
ATOM 1771 N N . LYS A 1 227 ? -20.825 -17.023 0.673 1.00 55.34 227 LYS A N 1
ATOM 1772 C CA . LYS A 1 227 ? -22.035 -17.168 -0.157 1.00 55.34 227 LYS A CA 1
ATOM 1773 C C . LYS A 1 227 ? -21.908 -16.548 -1.550 1.00 55.34 227 LYS A C 1
ATOM 1775 O O . LYS A 1 227 ? -22.621 -16.972 -2.454 1.00 55.34 227 LYS A O 1
ATOM 1780 N N . LYS A 1 228 ? -21.051 -15.537 -1.715 1.00 59.59 228 LYS A N 1
ATOM 1781 C CA . LYS A 1 228 ? -20.808 -14.843 -2.988 1.00 59.59 228 LYS A CA 1
ATOM 1782 C C . LYS A 1 228 ? -19.644 -15.446 -3.792 1.00 59.59 228 LYS A C 1
ATOM 1784 O O . LYS A 1 228 ? -19.337 -14.918 -4.853 1.00 59.59 228 LYS A O 1
ATOM 1789 N N . GLY A 1 229 ? -19.030 -16.542 -3.327 1.00 43.97 229 GLY A N 1
ATOM 1790 C CA . GLY A 1 229 ? -18.031 -17.312 -4.083 1.00 43.97 229 GLY A CA 1
ATOM 1791 C C . GLY A 1 229 ? -16.637 -16.680 -4.181 1.00 43.97 229 GLY A C 1
ATOM 1792 O O . GLY A 1 229 ? -15.868 -17.056 -5.055 1.00 43.97 229 GLY A O 1
ATOM 1793 N N . ASN A 1 230 ? -16.298 -15.728 -3.305 1.00 49.72 230 ASN A N 1
ATOM 1794 C CA . ASN A 1 230 ? -15.096 -14.891 -3.446 1.00 49.72 230 ASN A CA 1
ATOM 1795 C C . ASN A 1 230 ? -13.929 -15.259 -2.507 1.00 49.72 230 ASN A C 1
ATOM 1797 O O . ASN A 1 230 ? -13.042 -14.434 -2.291 1.00 49.72 230 ASN A O 1
ATOM 1801 N N . ILE A 1 231 ? -13.921 -16.461 -1.919 1.00 41.44 231 ILE A N 1
ATOM 1802 C CA . ILE A 1 231 ? -12.786 -16.956 -1.123 1.00 41.44 231 ILE A CA 1
ATOM 1803 C C . ILE A 1 231 ? -12.543 -18.432 -1.461 1.00 41.44 231 ILE A C 1
ATOM 1805 O O . ILE A 1 231 ? -13.370 -19.283 -1.137 1.00 41.44 231 ILE A O 1
ATOM 1809 N N . SER A 1 232 ? -11.390 -18.709 -2.071 1.00 37.88 232 SER A N 1
ATOM 1810 C CA . SER A 1 232 ? -10.681 -19.995 -2.036 1.00 37.88 232 SER A CA 1
ATOM 1811 C C . SER A 1 232 ? -9.201 -19.716 -1.834 1.00 37.88 232 SER A C 1
ATOM 1813 O O . SER A 1 232 ? -8.679 -18.915 -2.647 1.00 37.88 232 SER A O 1
#

InterPro domains:
  IPR001878 Zinc finger, CCHC-type [PS50158] (51-66)
  IPR001878 Zinc finger, CCHC-type [SM00343] (16-32)
  IPR001878 Zinc finger, CCHC-type [SM00343] (50-66)
  IPR001969 Aspartic peptidase, active site [PS00141] (140-151)
  IPR02110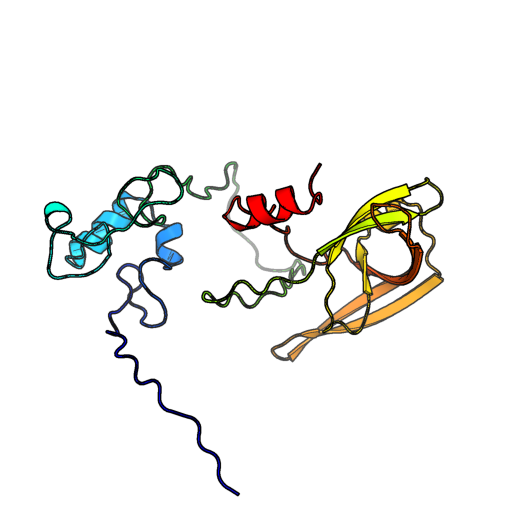9 Aspartic peptidase domain superfamily [G3DSA:2.40.70.10] (126-215)